Protein AF-A0A4U0XEN7-F1 (afdb_monomer)

Solvent-accessible surface area (backbone atoms only — not comparable to full-atom values): 15538 Å² total; per-residue (Å²): 134,87,84,83,80,83,80,76,87,72,92,71,94,82,84,76,99,72,80,86,83,90,86,87,76,87,74,90,59,85,99,55,97,65,93,66,78,85,78,83,44,32,39,65,82,72,44,74,44,41,76,45,74,65,55,76,49,71,48,93,81,26,44,36,38,48,32,40,28,74,69,48,104,49,78,49,60,34,30,22,51,78,79,91,72,88,80,91,85,79,80,100,67,72,87,82,48,96,68,80,75,74,81,78,73,70,45,57,18,57,90,64,56,74,68,54,50,53,52,50,53,53,56,43,58,73,72,53,80,80,76,85,51,83,90,72,54,80,93,48,69,68,63,52,51,52,51,47,40,52,51,28,44,52,49,52,52,48,49,51,52,52,51,54,51,50,56,71,47,18,75,82,74,71,48,72,75,48,72,66,53,45,50,53,57,57,65,72,48,56,69,67,59,47,36,51,53,37,33,67,56,32,33,40,49,40,36,33,53,48,48,45,53,53,49,55,37,42,79,70,72,38,66,76,48,74,68,45,43,52,52,54,45,53,50,33,53,52,51,16,53,53,51,12,49,47,52,30,76,78,101

Organism: NCBI:txid331657

pLDDT: mean 70.51, std 28.22, range [24.23, 98.69]

Radius of gyration: 34.46 Å; Cα contacts (8 Å, |Δi|>4): 197; chains: 1; bounding box: 80×49×96 Å

Secondary structure (DSSP, 8-state):
-----------------------------SSS--------EE-TTSPEE-EEEEEEEEETTEEEEEEEETTTTEEEEE-------------S-TTSS----------------HHHHHHHHHHHHHTSPPPP-TTTSPP-HHHHHHHHHHHHHHHHHHHHHHHHHHHHHHHHHT---SHHHHHHHHHTS-HHHHHHHHHHHHHHHHHHHHHHHHHHHHHTT-S-SHHHHHHHHHHHHHHHHHHHHHHHHT-

Structure (mmCIF, N/CA/C/O backbone):
data_AF-A0A4U0XEN7-F1
#
_entry.id   AF-A0A4U0XEN7-F1
#
loop_
_atom_site.group_PDB
_atom_site.id
_atom_site.type_symbol
_atom_site.label_atom_id
_atom_site.label_alt_id
_atom_site.label_comp_id
_atom_site.label_asym_id
_atom_site.label_entity_id
_atom_site.label_seq_id
_atom_site.pdbx_PDB_ins_code
_atom_site.Cartn_x
_atom_site.Cartn_y
_atom_site.Cartn_z
_atom_site.occupancy
_atom_site.B_iso_or_equiv
_atom_site.auth_seq_id
_atom_site.auth_comp_id
_atom_site.auth_asym_id
_atom_site.auth_atom_id
_atom_site.pdbx_PDB_model_num
ATOM 1 N N . MET A 1 1 ? 16.081 -11.035 60.197 1.00 36.38 1 MET A N 1
ATOM 2 C CA . MET A 1 1 ? 15.216 -10.481 59.130 1.00 36.38 1 MET A CA 1
ATOM 3 C C . MET A 1 1 ? 14.092 -11.470 58.880 1.00 36.38 1 MET A C 1
ATOM 5 O O . MET A 1 1 ? 14.324 -12.663 59.001 1.00 36.38 1 MET A O 1
ATOM 9 N N . ALA A 1 2 ? 12.880 -10.949 58.722 1.00 28.91 2 ALA A N 1
ATOM 10 C CA . ALA A 1 2 ? 11.622 -11.582 59.101 1.00 28.91 2 ALA A CA 1
ATOM 11 C C . ALA A 1 2 ? 11.226 -12.823 58.282 1.00 28.91 2 ALA A C 1
ATOM 13 O O . ALA A 1 2 ? 11.327 -12.839 57.059 1.00 28.91 2 ALA A O 1
ATOM 14 N N . ALA A 1 3 ? 10.701 -13.816 59.002 1.00 33.56 3 ALA A N 1
ATOM 15 C CA . ALA A 1 3 ? 9.890 -14.906 58.486 1.00 33.56 3 ALA A CA 1
ATOM 16 C C . ALA A 1 3 ? 8.424 -14.444 58.383 1.00 33.56 3 ALA A C 1
ATOM 18 O O . ALA A 1 3 ? 7.905 -13.847 59.325 1.00 33.56 3 ALA A O 1
ATOM 19 N N . GLY A 1 4 ? 7.758 -14.734 57.265 1.00 27.67 4 GLY A N 1
ATOM 20 C CA . GLY A 1 4 ? 6.314 -14.554 57.090 1.00 27.67 4 GLY A CA 1
ATOM 21 C C . GLY A 1 4 ? 5.651 -15.915 56.920 1.00 27.67 4 GLY A C 1
ATOM 22 O O . GLY A 1 4 ? 5.688 -16.489 55.837 1.00 27.67 4 GLY A O 1
ATOM 23 N N . ALA A 1 5 ? 5.117 -16.456 58.014 1.00 29.73 5 ALA A N 1
ATOM 24 C CA . ALA A 1 5 ? 4.464 -17.755 58.068 1.00 29.73 5 ALA A CA 1
ATOM 25 C C . ALA A 1 5 ? 3.127 -17.746 57.307 1.00 29.73 5 ALA A C 1
ATOM 27 O O . ALA A 1 5 ? 2.287 -16.870 57.510 1.00 29.73 5 ALA A O 1
ATOM 28 N N . PHE A 1 6 ? 2.928 -18.758 56.464 1.00 29.55 6 PHE A N 1
ATOM 29 C CA . PHE A 1 6 ? 1.661 -19.060 55.804 1.00 29.55 6 PHE A CA 1
ATOM 30 C C . PHE A 1 6 ? 0.648 -19.489 56.878 1.00 29.55 6 PHE A C 1
ATOM 32 O O . PHE A 1 6 ? 0.852 -20.486 57.575 1.00 29.55 6 PHE A O 1
ATOM 39 N N . ALA A 1 7 ? -0.405 -18.697 57.080 1.00 28.86 7 ALA A N 1
ATOM 40 C CA . ALA A 1 7 ? -1.397 -18.948 58.115 1.00 28.86 7 ALA A CA 1
ATOM 41 C C . ALA A 1 7 ? -2.299 -20.131 57.723 1.00 28.86 7 ALA A C 1
ATOM 43 O O . ALA A 1 7 ? -3.115 -20.042 56.813 1.00 28.86 7 ALA A O 1
ATOM 44 N N . THR A 1 8 ? -2.168 -21.245 58.442 1.00 28.95 8 THR A N 1
ATOM 45 C CA . THR A 1 8 ? -3.150 -22.340 58.480 1.00 28.95 8 THR A CA 1
ATOM 46 C C . THR A 1 8 ? -4.518 -21.819 58.942 1.00 28.95 8 THR A C 1
ATOM 48 O O . THR A 1 8 ? -4.577 -21.236 60.034 1.00 28.95 8 THR A O 1
ATOM 51 N N . PRO A 1 9 ? -5.624 -22.068 58.215 1.00 29.19 9 PRO A N 1
ATOM 52 C CA . PRO A 1 9 ? -6.957 -21.728 58.696 1.00 29.19 9 PRO A CA 1
ATOM 53 C C . PRO A 1 9 ? -7.321 -22.617 59.891 1.00 29.19 9 PRO A C 1
ATOM 55 O O . PRO A 1 9 ? -7.539 -23.821 59.766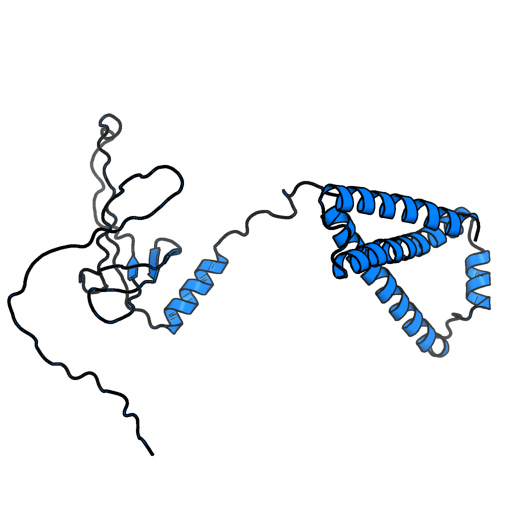 1.00 29.19 9 PRO A O 1
ATOM 58 N N . ARG A 1 10 ? -7.348 -22.015 61.084 1.00 26.14 10 ARG A N 1
ATOM 59 C CA . ARG A 1 10 ? -7.902 -22.630 62.294 1.00 26.14 10 ARG A CA 1
ATOM 60 C C . ARG A 1 10 ? -9.421 -22.534 62.234 1.00 26.14 10 ARG A C 1
ATOM 62 O O . ARG A 1 10 ? -9.967 -21.437 62.185 1.00 26.14 10 ARG A O 1
ATOM 69 N N . THR A 1 11 ? -10.098 -23.667 62.354 1.00 26.02 11 THR A N 1
ATOM 70 C CA . THR A 1 11 ? -11.530 -23.722 62.648 1.00 26.02 11 THR A CA 1
ATOM 71 C C . THR A 1 11 ? -11.777 -23.133 64.037 1.00 26.02 11 THR A C 1
ATOM 73 O O . THR A 1 11 ? -11.359 -23.715 65.042 1.00 26.02 11 THR A O 1
ATOM 76 N N . ARG A 1 12 ? -12.449 -21.983 64.126 1.00 25.91 12 ARG A N 1
ATOM 77 C CA . ARG A 1 12 ? -12.979 -21.483 65.399 1.00 25.91 12 ARG A CA 1
ATOM 78 C C . ARG A 1 12 ? -14.466 -21.188 65.234 1.00 25.91 12 ARG A C 1
ATOM 80 O O . ARG A 1 12 ? -14.848 -20.416 64.364 1.00 25.91 12 ARG A O 1
ATOM 87 N N . LYS A 1 13 ? -15.285 -21.841 66.063 1.00 28.56 13 LYS A N 1
ATOM 88 C CA . LYS A 1 13 ? -16.722 -21.572 66.192 1.00 28.56 13 LYS A CA 1
ATOM 89 C C . LYS A 1 13 ? -16.923 -20.126 66.652 1.00 28.56 13 LYS A C 1
ATOM 91 O O . LYS A 1 13 ? -16.261 -19.710 67.604 1.00 28.56 13 LYS A O 1
ATOM 96 N N . TYR A 1 14 ? -17.844 -19.409 66.015 1.00 27.53 14 TYR A N 1
ATOM 97 C CA . TYR A 1 14 ? -18.393 -18.161 66.534 1.00 27.53 14 TYR A CA 1
ATOM 98 C C . TYR A 1 14 ? -19.915 -18.294 66.619 1.00 27.53 14 TYR A C 1
ATOM 100 O O . TYR A 1 14 ? -20.557 -18.780 65.691 1.00 27.53 14 TYR A O 1
ATOM 108 N N . ASP A 1 15 ? -20.433 -17.933 67.785 1.00 28.97 15 ASP A N 1
ATOM 109 C CA . ASP A 1 15 ? -21.834 -17.950 68.194 1.00 28.97 15 ASP A CA 1
ATOM 110 C C . ASP A 1 15 ? -22.341 -16.505 68.259 1.00 28.97 15 ASP A C 1
ATOM 112 O O . ASP A 1 15 ? -21.566 -15.581 68.511 1.00 28.97 15 ASP A O 1
ATOM 116 N N . GLY A 1 16 ? -23.651 -16.345 68.114 1.00 28.94 16 GLY A N 1
ATOM 117 C CA . GLY A 1 16 ? -24.349 -15.231 68.729 1.00 28.94 16 GLY A CA 1
ATOM 118 C C . GLY A 1 16 ? -24.987 -14.265 67.748 1.00 28.94 16 GLY A C 1
ATOM 119 O O . GLY A 1 16 ? -24.388 -13.278 67.336 1.00 28.94 16 GLY A O 1
ATOM 120 N N . SER A 1 17 ? -26.270 -14.509 67.491 1.00 25.58 17 SER A N 1
ATOM 121 C CA . SER A 1 17 ? -27.321 -13.575 67.923 1.00 25.58 17 SER A CA 1
ATOM 122 C C . SER A 1 17 ? -27.314 -12.123 67.419 1.00 25.58 17 SER A C 1
ATOM 124 O O . SER A 1 17 ? -28.050 -11.312 67.979 1.00 25.58 17 SER A O 1
ATOM 126 N N . LYS A 1 18 ? -26.585 -11.773 66.352 1.00 28.81 18 LYS A N 1
ATOM 127 C CA . LYS A 1 18 ? -26.662 -10.434 65.738 1.00 28.81 18 LYS A CA 1
ATOM 128 C C . LYS A 1 18 ? -27.012 -10.525 64.253 1.00 28.81 18 LYS A C 1
ATOM 130 O O . LYS A 1 18 ? -26.217 -10.995 63.453 1.00 28.81 18 LYS A O 1
ATOM 135 N N . GLU A 1 19 ? -28.290 -10.404 63.917 1.00 29.61 19 GLU A N 1
ATOM 136 C CA . GLU A 1 19 ? -29.020 -9.158 63.618 1.00 29.61 19 GLU A CA 1
ATOM 137 C C . GLU A 1 19 ? -28.821 -8.647 62.182 1.00 29.61 19 GLU A C 1
ATOM 139 O O . GLU A 1 19 ? -27.718 -8.320 61.765 1.00 29.61 19 GLU A O 1
ATOM 144 N N . ASN A 1 20 ? -29.965 -8.548 61.502 1.00 36.25 20 ASN A N 1
ATOM 145 C CA . ASN A 1 20 ? -30.439 -7.471 60.636 1.00 36.25 20 ASN A CA 1
ATOM 146 C C . ASN A 1 20 ? -29.613 -6.917 59.455 1.00 36.25 20 ASN A C 1
ATOM 148 O O . ASN A 1 20 ? -28.496 -6.427 59.567 1.00 36.25 20 ASN A O 1
ATOM 152 N N . SER A 1 21 ? -30.385 -6.755 58.373 1.00 33.94 21 SER A N 1
ATOM 153 C CA . SER A 1 21 ? -30.287 -5.761 57.297 1.00 33.94 21 SER A CA 1
ATOM 154 C C . SER A 1 21 ? -29.360 -6.043 56.104 1.00 33.94 21 SER A C 1
ATOM 156 O O . SER A 1 21 ? -28.158 -6.244 56.237 1.00 33.94 21 SER A O 1
ATOM 158 N N . GLY A 1 22 ? -29.976 -5.963 54.916 1.00 37.47 22 GLY A N 1
ATOM 159 C CA . GLY A 1 22 ? -29.411 -5.309 53.733 1.00 37.47 22 GLY A CA 1
ATOM 160 C C . GLY A 1 22 ? -28.561 -6.148 52.776 1.00 37.47 22 GLY A C 1
ATOM 161 O O . GLY A 1 22 ? -27.415 -6.465 53.079 1.00 37.47 22 GLY A O 1
ATOM 162 N N . ALA A 1 23 ? -29.090 -6.380 51.567 1.00 28.28 23 ALA A N 1
ATOM 163 C CA . ALA A 1 23 ? -28.332 -6.268 50.312 1.00 28.28 23 ALA A CA 1
ATOM 164 C C . ALA A 1 23 ? -29.292 -6.177 49.102 1.00 28.28 23 ALA A C 1
ATOM 166 O O . ALA A 1 23 ? -29.932 -7.159 48.734 1.00 28.28 23 ALA A O 1
ATOM 167 N N . GLU A 1 24 ? -29.386 -4.989 48.495 1.00 28.09 24 GLU A N 1
ATOM 168 C CA . GLU A 1 24 ? -29.928 -4.748 47.148 1.00 28.09 24 GLU A CA 1
ATOM 169 C C . GLU A 1 24 ? -28.787 -4.852 46.121 1.00 28.09 24 GLU A C 1
ATOM 171 O O . GLU A 1 24 ? -27.686 -4.362 46.371 1.00 28.09 24 GLU A O 1
ATOM 176 N N . ILE A 1 25 ? -29.050 -5.441 44.950 1.00 30.97 25 ILE A N 1
ATOM 177 C CA . ILE A 1 25 ? -28.146 -5.402 43.790 1.00 30.97 25 ILE A CA 1
ATOM 178 C C . ILE A 1 25 ? -28.840 -4.590 42.694 1.00 30.97 25 ILE A C 1
ATOM 180 O O . ILE A 1 25 ? -29.900 -4.977 42.208 1.00 30.97 25 ILE A O 1
ATOM 184 N N . VAL A 1 26 ? -28.234 -3.468 42.297 1.00 29.31 26 VAL A N 1
ATOM 185 C CA . VAL A 1 26 ? -28.690 -2.617 41.187 1.00 29.31 26 VAL A CA 1
ATOM 186 C C . VAL A 1 26 ? -27.820 -2.907 39.964 1.00 29.31 26 VAL A C 1
ATOM 188 O O . VAL A 1 26 ? -26.618 -2.646 39.979 1.00 29.31 26 VAL A O 1
ATOM 191 N N . VAL A 1 27 ? -28.420 -3.444 38.898 1.00 29.42 27 VAL A N 1
ATOM 192 C CA . VAL A 1 27 ? -27.750 -3.681 37.609 1.00 29.42 27 VAL A CA 1
ATOM 193 C C . VAL A 1 27 ? -28.177 -2.596 36.623 1.00 29.42 27 VAL A C 1
ATOM 195 O O . VAL A 1 27 ? -29.350 -2.491 36.277 1.00 29.42 27 VAL A O 1
ATOM 198 N N . PHE A 1 28 ? -27.223 -1.787 36.158 1.00 24.23 28 PHE A N 1
ATOM 199 C CA . PHE A 1 28 ? -27.469 -0.758 35.148 1.00 24.23 28 PHE A CA 1
ATOM 200 C C . PHE A 1 28 ? -27.386 -1.364 33.742 1.00 24.23 28 PHE A C 1
ATOM 202 O O . PHE A 1 28 ? -26.301 -1.669 33.249 1.00 24.23 28 PHE A O 1
ATOM 209 N N . LEU A 1 29 ? -28.535 -1.501 33.080 1.00 27.95 29 LEU A N 1
ATOM 210 C CA . LEU A 1 29 ? -28.626 -1.634 31.626 1.00 27.95 29 LEU A CA 1
ATOM 211 C C . LEU A 1 29 ? -29.130 -0.299 31.059 1.00 27.95 29 LEU A C 1
ATOM 213 O O . LEU A 1 29 ? -29.888 0.409 31.714 1.00 27.95 29 LEU A O 1
ATOM 217 N N . GLY A 1 30 ? -28.621 0.085 29.888 1.00 26.75 30 GLY A N 1
ATOM 218 C CA . GLY A 1 30 ? -28.730 1.432 29.323 1.00 26.75 30 GLY A CA 1
ATOM 219 C C . GLY A 1 30 ? -30.123 2.084 29.349 1.00 26.75 30 GLY A C 1
ATOM 220 O O . GLY A 1 30 ? -31.142 1.433 29.151 1.00 26.75 30 GLY A O 1
ATOM 221 N N . SER A 1 31 ? -30.080 3.404 29.571 1.00 30.17 31 SER A N 1
ATOM 222 C CA . SER A 1 31 ? -31.1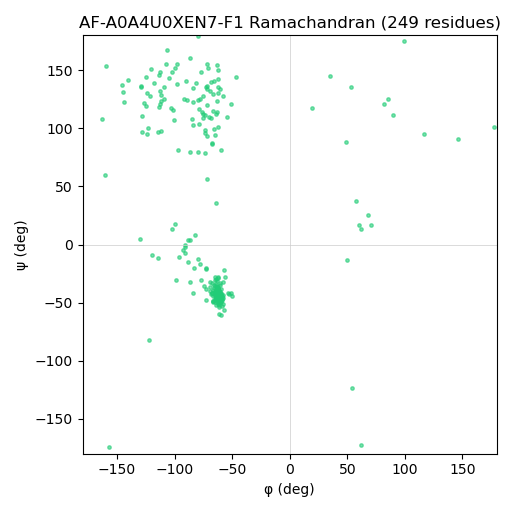00 4.470 29.492 1.00 30.17 31 SER A CA 1
ATOM 223 C C . SER A 1 31 ? -32.460 4.326 30.177 1.00 30.17 31 SER A C 1
ATOM 225 O O . SER A 1 31 ? -33.086 5.361 30.370 1.00 30.17 31 SER A O 1
ATOM 227 N N . ASP A 1 32 ? -32.881 3.154 30.640 1.00 29.91 32 ASP A N 1
ATOM 228 C CA . ASP A 1 32 ? -34.128 3.013 31.396 1.00 29.91 32 ASP A CA 1
ATOM 229 C C . ASP A 1 32 ? -33.862 2.270 32.706 1.00 29.91 32 ASP A C 1
ATOM 231 O O . ASP A 1 32 ? -33.548 1.080 32.723 1.00 29.91 32 ASP A O 1
ATOM 235 N N . VAL A 1 33 ? -33.968 2.994 33.825 1.00 30.08 33 VAL A N 1
ATOM 236 C CA . VAL A 1 33 ? -33.830 2.451 35.184 1.00 30.08 33 VAL A CA 1
ATOM 237 C C . VAL A 1 33 ? -35.013 1.520 35.455 1.00 30.08 33 VAL A C 1
ATOM 239 O O . VAL A 1 33 ? -36.052 1.929 35.964 1.00 30.08 33 VAL A O 1
ATOM 242 N N . GLN A 1 34 ? -34.867 0.256 35.072 1.00 31.20 34 GLN A N 1
ATOM 243 C CA . GLN A 1 34 ? -35.803 -0.816 35.382 1.00 31.20 34 GLN A CA 1
ATOM 244 C C . GLN A 1 34 ? -35.236 -1.615 36.561 1.00 31.20 34 GLN A C 1
ATOM 246 O O . GLN A 1 34 ? -34.260 -2.350 36.423 1.00 31.20 34 GLN A O 1
ATOM 251 N N . MET A 1 35 ? -35.840 -1.441 37.739 1.00 26.70 35 MET A N 1
ATOM 252 C CA . MET A 1 35 ? -35.572 -2.250 38.931 1.00 26.70 35 MET A CA 1
ATOM 253 C C . MET A 1 35 ? -36.043 -3.687 38.655 1.00 26.70 35 MET A C 1
ATOM 255 O O . MET A 1 35 ? -37.237 -3.973 38.729 1.00 26.70 35 MET A O 1
ATOM 259 N N . PHE A 1 36 ? -35.126 -4.589 38.300 1.00 32.62 36 PHE A N 1
ATOM 260 C CA . PHE A 1 36 ? -35.433 -6.008 38.122 1.00 32.62 36 PHE A CA 1
ATOM 261 C C . PHE A 1 36 ? -34.769 -6.875 39.193 1.00 32.62 36 PHE A C 1
ATOM 263 O O . PHE A 1 36 ? -33.571 -6.790 39.434 1.00 32.62 36 PHE A O 1
ATOM 270 N N . LEU A 1 37 ? -35.631 -7.702 39.791 1.00 37.28 37 LEU A N 1
ATOM 271 C CA . LEU A 1 37 ? -35.448 -8.928 40.569 1.00 37.28 37 LEU A CA 1
ATOM 272 C C . LEU A 1 37 ? -34.078 -9.216 41.192 1.00 37.28 37 LEU A C 1
ATOM 274 O O . LEU A 1 37 ? -33.104 -9.553 40.525 1.00 37.28 37 LEU A O 1
ATOM 278 N N . ILE A 1 38 ? -34.117 -9.265 42.520 1.00 35.81 38 ILE A N 1
ATOM 279 C CA . ILE A 1 38 ? -33.097 -9.807 43.412 1.00 35.81 38 ILE A CA 1
ATOM 280 C C . ILE A 1 38 ? -32.780 -11.258 43.003 1.00 35.81 38 ILE A C 1
ATOM 282 O O . ILE A 1 38 ? -33.601 -12.162 43.178 1.00 35.81 38 ILE A O 1
ATOM 286 N N . ILE A 1 39 ? -31.589 -11.485 42.445 1.00 43.41 39 ILE A N 1
ATOM 287 C CA . ILE A 1 39 ? -31.058 -12.826 42.178 1.00 43.41 39 ILE A CA 1
ATOM 288 C C . ILE A 1 39 ? -30.406 -13.322 43.470 1.00 43.41 39 ILE A C 1
ATOM 290 O O . ILE A 1 39 ? -29.288 -12.927 43.794 1.00 43.41 39 ILE A O 1
ATOM 294 N N . ASN A 1 40 ? -31.087 -14.205 44.202 1.00 46.34 40 ASN A N 1
ATOM 295 C CA . ASN A 1 40 ? -30.455 -14.952 45.289 1.00 46.34 40 ASN A CA 1
ATOM 296 C C . ASN A 1 40 ? -29.553 -16.024 44.671 1.00 46.34 40 ASN A C 1
ATOM 298 O O . ASN A 1 40 ? -30.021 -17.090 44.265 1.00 46.34 40 ASN A O 1
ATOM 302 N N . MET A 1 41 ? -28.264 -15.717 44.551 1.00 46.44 41 MET A N 1
ATOM 303 C CA . MET A 1 41 ? -27.253 -16.707 44.197 1.00 46.44 41 MET A CA 1
ATOM 304 C C . MET A 1 41 ? -27.028 -17.615 45.407 1.00 46.44 41 MET A C 1
ATOM 306 O O . MET A 1 41 ? -26.959 -17.139 46.535 1.00 46.44 41 MET A O 1
ATOM 310 N N . THR A 1 42 ? -26.956 -18.923 45.188 1.00 48.06 42 THR A N 1
ATOM 311 C CA . THR A 1 42 ? -26.642 -19.904 46.237 1.00 48.06 42 THR A CA 1
ATOM 312 C C . THR A 1 42 ? -25.453 -20.729 45.784 1.00 48.06 42 THR A C 1
ATOM 314 O O . THR A 1 42 ? -25.307 -20.948 44.588 1.00 48.06 42 THR A O 1
ATOM 317 N N . ASP A 1 43 ? -24.575 -21.122 46.703 1.00 45.91 43 ASP A N 1
ATOM 318 C CA . ASP A 1 43 ? -23.442 -21.995 46.411 1.00 45.91 43 ASP A CA 1
ATOM 319 C C . ASP A 1 43 ? -23.884 -23.474 46.333 1.00 45.91 43 ASP A C 1
ATOM 321 O O . ASP A 1 43 ? -25.045 -23.814 46.542 1.00 45.91 43 ASP A O 1
ATOM 325 N N . THR A 1 44 ? -22.941 -24.376 46.062 1.00 41.06 44 THR A N 1
ATOM 326 C CA . THR A 1 44 ? -23.081 -25.818 45.828 1.00 41.06 44 THR A CA 1
ATOM 327 C C . THR A 1 44 ? -23.739 -26.553 46.982 1.00 41.06 44 THR A C 1
ATOM 329 O O . THR A 1 44 ? -24.248 -27.660 46.839 1.00 41.06 44 THR A O 1
ATOM 332 N N . SER A 1 45 ? -23.660 -25.920 48.144 1.00 42.22 45 SER A N 1
ATOM 333 C CA . SER A 1 45 ? -24.133 -26.350 49.445 1.00 42.22 45 SER A CA 1
ATOM 334 C C . SER A 1 45 ? -25.442 -25.651 49.831 1.00 42.22 45 SER A C 1
ATOM 336 O O . SER A 1 45 ? -25.821 -25.680 50.996 1.00 42.22 45 SER A O 1
ATOM 338 N N . GLU A 1 46 ? -26.101 -24.995 48.867 1.00 48.53 46 GLU A N 1
ATOM 339 C CA . GLU A 1 46 ? -27.329 -24.197 49.014 1.00 48.53 46 GLU A CA 1
ATOM 340 C C . GLU A 1 46 ? -27.187 -22.979 49.945 1.00 48.53 46 GLU A C 1
ATOM 342 O O . GLU A 1 46 ? -28.166 -22.330 50.317 1.00 48.53 46 GLU A O 1
ATOM 347 N N . ASN A 1 47 ? -25.950 -22.612 50.289 1.00 46.91 47 ASN A N 1
ATOM 348 C CA . ASN A 1 47 ? -25.651 -21.426 51.081 1.00 46.91 47 ASN A CA 1
ATOM 349 C C . ASN A 1 47 ? -25.881 -20.157 50.258 1.00 46.91 47 ASN A C 1
ATOM 351 O O . ASN A 1 47 ? -25.418 -20.062 49.128 1.00 46.91 47 ASN A O 1
ATOM 355 N N . SER A 1 48 ? -26.561 -19.162 50.828 1.00 50.06 48 SER A N 1
ATOM 356 C CA . SER A 1 48 ? -26.773 -17.867 50.171 1.00 50.06 48 SER A CA 1
ATOM 357 C C . SER A 1 48 ? -25.442 -17.148 49.923 1.00 50.06 48 SER A C 1
ATOM 359 O O . SER A 1 48 ? -24.688 -16.896 50.863 1.00 50.06 48 SER A O 1
ATOM 361 N N . ILE A 1 49 ? -25.175 -16.808 48.663 1.00 51.41 49 ILE A N 1
ATOM 362 C CA . ILE A 1 49 ? -24.021 -16.027 48.216 1.00 51.41 49 ILE A CA 1
ATOM 363 C C . ILE A 1 49 ? -24.438 -14.558 48.202 1.00 51.41 49 ILE A C 1
ATOM 365 O O . ILE A 1 49 ? -25.394 -14.175 47.521 1.00 51.41 49 ILE A O 1
ATOM 369 N N . ARG A 1 50 ? -23.686 -13.701 48.902 1.00 57.50 50 ARG A N 1
ATOM 370 C CA . ARG A 1 50 ? -23.841 -12.246 48.767 1.00 57.50 50 ARG A CA 1
ATOM 371 C C . ARG A 1 50 ? -22.972 -11.777 47.613 1.00 57.50 50 ARG A C 1
ATOM 373 O O . ARG A 1 50 ? -21.872 -11.268 47.822 1.00 57.50 50 ARG A O 1
ATOM 380 N N . ALA A 1 51 ? -23.488 -11.976 46.404 1.00 55.88 51 ALA A N 1
ATOM 381 C CA . ALA A 1 51 ? -22.808 -11.618 45.171 1.00 55.88 51 ALA A CA 1
ATOM 382 C C . ALA A 1 51 ? -22.586 -10.101 45.099 1.00 55.88 51 ALA A C 1
ATOM 384 O O . ALA A 1 51 ? -23.539 -9.328 45.016 1.00 55.88 51 ALA A O 1
ATOM 385 N N . HIS A 1 52 ? -21.325 -9.671 45.138 1.00 50.12 52 HIS A N 1
ATOM 386 C CA . HIS A 1 52 ? -20.958 -8.267 45.023 1.00 50.12 52 HIS A CA 1
ATOM 387 C C . HIS A 1 52 ? -19.955 -8.074 43.882 1.00 50.12 52 HIS A C 1
ATOM 389 O O . HIS A 1 52 ? -18.849 -8.615 43.895 1.00 50.12 52 HIS A O 1
ATOM 395 N N . GLY A 1 53 ? -20.343 -7.280 42.880 1.00 51.38 53 GLY A N 1
ATOM 396 C CA . GLY A 1 53 ? -19.571 -7.135 41.644 1.00 51.38 53 GLY A CA 1
ATOM 397 C C . GLY A 1 53 ? -19.431 -8.450 40.862 1.00 51.38 53 GLY A C 1
ATOM 398 O O . GLY A 1 53 ? -20.054 -9.463 41.184 1.00 51.38 53 GLY A O 1
ATOM 399 N N . GLY A 1 54 ? -18.611 -8.426 39.813 1.00 54.84 54 GLY A N 1
ATOM 400 C CA . GLY A 1 54 ? -18.359 -9.599 38.978 1.00 54.84 54 GLY A CA 1
ATOM 401 C C . GLY A 1 54 ? -19.146 -9.647 37.671 1.00 54.84 54 GLY A C 1
ATOM 402 O O . GLY A 1 54 ? -19.987 -8.794 37.403 1.00 54.84 54 GLY A O 1
ATOM 403 N N . ASP A 1 55 ? -18.844 -10.655 36.856 1.00 46.94 55 ASP A N 1
ATOM 404 C CA . ASP A 1 55 ? -19.452 -10.880 35.541 1.00 46.94 55 ASP A CA 1
ATOM 405 C C . ASP A 1 55 ? -20.149 -12.242 35.496 1.00 46.94 55 ASP A C 1
ATOM 407 O O . ASP A 1 55 ? -19.742 -13.192 36.170 1.00 46.94 55 ASP A O 1
ATOM 411 N N . ILE A 1 56 ? -21.193 -12.348 34.672 1.00 55.28 56 ILE A N 1
ATOM 412 C CA . ILE A 1 56 ? -21.944 -13.590 34.460 1.00 55.28 56 ILE A CA 1
ATOM 413 C C . ILE A 1 56 ? -21.720 -14.071 33.025 1.00 55.28 56 ILE A C 1
ATOM 415 O O . ILE A 1 56 ? -21.851 -13.305 32.071 1.00 55.28 56 ILE A O 1
ATOM 419 N N . ILE A 1 57 ? -21.400 -15.351 32.842 1.00 45.84 57 ILE A N 1
ATOM 420 C CA . ILE A 1 57 ? -21.149 -15.947 31.530 1.00 45.84 57 ILE A CA 1
ATOM 421 C C . ILE A 1 57 ? -21.975 -17.218 31.342 1.00 45.84 57 ILE A C 1
ATOM 423 O O . ILE A 1 57 ? -22.028 -18.068 32.220 1.00 45.84 57 ILE A O 1
ATOM 427 N N . LYS A 1 58 ? -22.584 -17.377 30.163 1.00 45.94 58 LYS A N 1
ATOM 428 C CA . LYS A 1 58 ? -23.324 -18.582 29.770 1.00 45.94 58 LYS A CA 1
ATOM 429 C C . LYS A 1 58 ? -22.475 -19.525 28.907 1.00 45.94 58 LYS A C 1
ATOM 431 O O . LYS A 1 58 ? -21.822 -19.061 27.973 1.00 45.94 58 LYS A O 1
ATOM 436 N N . TYR A 1 59 ? -22.542 -20.834 29.149 1.00 39.47 59 TYR A N 1
ATOM 437 C CA . TYR A 1 59 ? -21.955 -21.869 28.288 1.00 39.47 59 TYR A CA 1
ATOM 438 C C . TYR A 1 59 ? -22.819 -23.116 28.226 1.00 39.47 59 TYR A C 1
ATOM 440 O O . TYR A 1 59 ? -23.139 -23.708 29.251 1.00 39.47 59 TYR A O 1
ATOM 448 N N . GLY A 1 60 ? -23.214 -23.501 27.013 1.00 50.81 60 GLY A N 1
ATOM 449 C CA . GLY A 1 60 ? -24.261 -24.499 26.824 1.00 50.81 60 GLY A CA 1
ATOM 450 C C . GLY A 1 60 ? -25.526 -24.097 27.587 1.00 50.81 60 GLY A C 1
ATOM 451 O O . GLY A 1 60 ? -26.046 -22.988 27.432 1.00 50.81 60 GLY A O 1
ATOM 452 N N . ASP A 1 61 ? -25.975 -24.991 28.454 1.00 39.78 61 ASP A N 1
ATOM 453 C CA . ASP A 1 61 ? -27.156 -24.827 29.297 1.00 39.78 61 ASP A CA 1
ATOM 454 C C . ASP A 1 61 ? -26.900 -24.118 30.641 1.00 39.78 61 ASP A C 1
ATOM 456 O O . ASP A 1 61 ? -27.827 -23.949 31.440 1.00 39.78 61 ASP A O 1
ATOM 460 N N . TYR A 1 62 ? -25.664 -23.668 30.864 1.00 40.28 62 TYR A N 1
ATOM 461 C CA . TYR A 1 62 ? -25.151 -23.248 32.163 1.00 40.28 62 TYR A CA 1
ATOM 462 C C . TYR A 1 62 ? -24.851 -21.758 32.241 1.00 40.28 62 TYR A C 1
ATOM 464 O O . TYR A 1 62 ? -24.404 -21.174 31.257 1.00 40.28 62 TYR A O 1
ATOM 472 N N . TRP A 1 63 ? -25.005 -21.166 33.426 1.00 45.12 63 TRP A N 1
ATOM 473 C CA . TRP A 1 63 ? -24.522 -19.816 33.749 1.00 45.12 63 TRP A CA 1
ATOM 474 C C . TRP A 1 63 ? -23.496 -19.857 34.871 1.00 45.12 63 TRP A C 1
ATOM 476 O O . TRP A 1 63 ? -23.692 -20.581 35.840 1.00 45.12 63 TRP A O 1
ATOM 486 N N . TYR A 1 64 ? -22.447 -19.058 34.730 1.00 47.91 64 TYR A N 1
ATOM 487 C CA . TYR A 1 64 ? -21.303 -18.950 35.619 1.00 47.91 64 TYR A CA 1
ATOM 488 C C . TYR A 1 64 ? -21.208 -17.511 36.119 1.00 47.91 64 TYR A C 1
ATOM 490 O O . TYR A 1 64 ? -21.194 -16.610 35.287 1.00 47.91 64 TYR A O 1
ATOM 498 N N . TRP A 1 65 ? -21.123 -17.274 37.422 1.00 53.50 65 TRP A N 1
ATOM 499 C CA . TRP A 1 65 ? -20.825 -15.958 37.992 1.00 53.50 65 TRP A CA 1
ATOM 500 C C . TRP A 1 65 ? -19.426 -15.955 38.605 1.00 53.50 65 TRP A C 1
ATOM 502 O O . TRP A 1 65 ? -19.037 -16.900 39.296 1.00 53.50 65 TRP A O 1
ATOM 512 N N . PHE A 1 66 ? -18.681 -14.887 38.323 1.00 53.88 66 PHE A N 1
ATOM 513 C CA . PHE A 1 66 ? -17.333 -14.646 38.822 1.00 53.88 66 PHE A CA 1
ATOM 514 C C . PHE A 1 66 ? -17.333 -13.311 39.544 1.00 53.88 66 PHE A C 1
ATOM 516 O O . PHE A 1 66 ? -17.273 -12.271 38.892 1.00 53.88 66 PHE A O 1
ATOM 523 N N . GLY A 1 67 ? -17.395 -13.329 40.868 1.00 55.41 67 GLY A N 1
ATOM 524 C CA . GLY A 1 67 ? -17.365 -12.111 41.662 1.00 55.41 67 GLY A CA 1
ATOM 525 C C . GLY A 1 67 ? -16.895 -12.365 43.083 1.00 55.41 67 GLY A C 1
ATOM 526 O O . GLY A 1 67 ? -16.425 -13.449 43.429 1.00 55.41 67 GLY A O 1
ATOM 527 N N . GLU A 1 68 ? -16.955 -11.319 43.895 1.00 52.53 68 GLU A N 1
ATOM 528 C CA . GLU A 1 68 ? -16.595 -11.405 45.301 1.00 52.53 68 GLU A CA 1
ATOM 529 C C . GLU A 1 68 ? -17.848 -11.786 46.091 1.00 52.53 68 GLU A C 1
ATOM 531 O O . GLU A 1 68 ? -18.882 -11.120 45.987 1.00 52.53 68 GLU A O 1
ATOM 536 N N . ASP A 1 69 ? -17.775 -12.868 46.861 1.00 55.94 69 ASP A N 1
ATOM 537 C CA . ASP A 1 69 ? -18.820 -13.189 47.821 1.00 55.94 69 ASP A CA 1
ATOM 538 C C . ASP A 1 69 ? -18.542 -12.413 49.104 1.00 55.94 69 ASP A C 1
ATOM 540 O O . ASP A 1 69 ? -17.462 -12.502 49.675 1.00 55.94 69 ASP A O 1
ATOM 544 N N . LYS A 1 70 ? -19.500 -11.602 49.549 1.00 57.16 70 LYS A N 1
ATOM 545 C CA . LYS A 1 70 ? -19.396 -10.866 50.818 1.00 57.16 70 LYS A CA 1
ATOM 546 C C . LYS A 1 70 ? -19.991 -11.650 51.993 1.00 57.16 70 LYS A C 1
ATOM 548 O O . LYS A 1 70 ? -19.987 -11.146 53.114 1.00 57.16 70 LYS A O 1
ATOM 553 N N . ALA A 1 71 ? -20.527 -12.853 51.764 1.00 50.81 71 ALA A N 1
ATOM 554 C CA . ALA A 1 71 ? -21.038 -13.731 52.815 1.00 50.81 71 ALA A CA 1
ATOM 555 C C . ALA A 1 71 ? -19.913 -14.474 53.565 1.00 50.81 71 ALA A C 1
ATOM 557 O O . ALA A 1 71 ? -20.132 -14.924 54.689 1.00 50.81 71 ALA A O 1
ATOM 558 N N . GLY A 1 72 ? -18.706 -14.523 52.991 1.00 49.72 72 GLY A N 1
ATOM 559 C CA . GLY A 1 72 ? -17.458 -14.984 53.602 1.00 49.72 72 GLY A CA 1
ATOM 560 C C . GLY A 1 72 ? -16.259 -14.427 52.826 1.00 49.72 72 GLY A C 1
ATOM 561 O O . GLY A 1 72 ? -16.396 -14.108 51.657 1.00 49.72 72 GLY A O 1
ATOM 562 N N . GLU A 1 73 ? -15.098 -14.264 53.461 1.00 43.97 73 GLU A N 1
ATOM 563 C CA . GLU A 1 73 ? -13.888 -13.631 52.894 1.00 43.97 73 GLU A CA 1
ATOM 564 C C . GLU A 1 73 ? -13.194 -14.518 51.827 1.00 43.97 73 GLU A C 1
ATOM 566 O O . GLU A 1 73 ? -12.032 -14.899 51.953 1.00 43.97 73 GLU A O 1
ATOM 571 N N . THR A 1 74 ? -13.928 -14.914 50.786 1.00 44.12 74 THR A N 1
ATOM 572 C CA . THR A 1 74 ? -13.487 -15.819 49.717 1.00 44.12 74 THR A CA 1
ATOM 573 C C . THR A 1 74 ? -14.109 -15.427 48.379 1.00 44.12 74 THR A C 1
ATOM 575 O O . THR A 1 74 ? -15.300 -15.151 48.288 1.00 44.12 74 THR A O 1
ATOM 578 N N . THR A 1 75 ? -13.311 -15.455 47.311 1.00 44.47 75 THR A N 1
ATOM 579 C CA . THR A 1 75 ? -13.826 -15.409 45.936 1.00 44.47 75 THR A CA 1
ATOM 580 C C . THR A 1 75 ? -14.481 -16.752 45.620 1.00 44.47 75 THR A C 1
ATOM 582 O O . THR A 1 75 ? -13.826 -17.790 45.704 1.00 44.47 75 THR A O 1
ATOM 585 N N . SER A 1 76 ? -15.772 -16.752 45.293 1.00 42.84 76 SER A N 1
ATOM 586 C CA . SER A 1 76 ? -16.508 -17.966 44.931 1.00 42.84 76 SER A CA 1
ATOM 587 C C . SER A 1 76 ? -16.929 -17.912 43.462 1.00 42.84 76 SER A C 1
ATOM 589 O O . SER A 1 76 ? -17.171 -16.849 42.890 1.00 42.84 76 SER A O 1
ATOM 591 N N . VAL A 1 77 ? -16.941 -19.079 42.815 1.00 40.28 77 VAL A N 1
ATOM 592 C CA . VAL A 1 77 ? -17.383 -19.250 41.427 1.00 40.28 77 VAL A CA 1
ATOM 593 C C . VAL A 1 77 ? -18.663 -20.067 41.462 1.00 40.28 77 VAL A C 1
ATOM 595 O O . VAL A 1 77 ? -18.672 -21.192 41.956 1.00 40.28 77 VAL A O 1
ATOM 598 N N . ALA A 1 78 ? -19.743 -19.496 40.939 1.00 40.69 78 ALA A N 1
ATOM 599 C CA . ALA A 1 78 ? -21.077 -20.077 40.992 1.00 40.69 78 ALA A CA 1
ATOM 600 C C . ALA A 1 78 ? -21.505 -20.561 39.593 1.00 40.69 78 ALA A C 1
ATOM 602 O O . ALA A 1 78 ? -21.473 -19.769 38.663 1.00 40.69 78 ALA A O 1
ATOM 603 N N . VAL A 1 79 ? -21.899 -21.830 39.420 1.00 35.81 79 VAL A N 1
ATOM 604 C CA . VAL A 1 79 ? -22.413 -22.439 38.164 1.00 35.81 79 VAL A CA 1
ATOM 605 C C . VAL A 1 79 ? -23.939 -22.665 38.259 1.00 35.81 79 VAL A C 1
ATOM 607 O O . VAL A 1 79 ? -24.506 -22.552 39.331 1.00 35.81 79 VAL A O 1
ATOM 610 N N . SER A 1 80 ? -24.661 -22.962 37.180 1.00 37.72 80 SER A N 1
ATOM 611 C CA . SER A 1 80 ? -26.093 -23.302 37.245 1.00 37.72 80 SER A CA 1
ATOM 612 C C . SER A 1 80 ? -26.482 -24.360 36.222 1.00 37.72 80 SER A C 1
ATOM 614 O O . SER A 1 80 ? -26.149 -24.209 35.053 1.00 37.72 80 SER A O 1
ATOM 616 N N . HIS A 1 81 ? -27.201 -25.410 36.631 1.00 31.89 81 HIS A N 1
ATOM 617 C CA . HIS A 1 81 ? -27.775 -26.430 35.737 1.00 31.89 81 HIS A CA 1
ATOM 618 C C . HIS A 1 81 ? -29.271 -26.165 35.464 1.00 31.89 81 HIS A C 1
ATOM 620 O O . HIS A 1 81 ? -29.969 -25.656 36.342 1.00 31.89 81 HIS A O 1
ATOM 626 N N . PRO A 1 82 ? -29.834 -26.582 34.314 1.00 34.00 82 PRO A N 1
ATOM 627 C CA . PRO A 1 82 ? -31.270 -26.793 34.185 1.00 34.00 82 PRO A CA 1
ATOM 628 C C . PRO A 1 82 ? -31.648 -28.138 34.810 1.00 34.00 82 PRO A C 1
ATOM 630 O O . PRO A 1 82 ? -31.447 -29.192 34.210 1.00 34.00 82 PRO A O 1
ATOM 633 N N . SER A 1 83 ? -32.226 -28.119 36.006 1.00 35.09 83 SER A N 1
ATOM 634 C CA . SER A 1 83 ? -32.835 -29.317 36.582 1.00 35.09 83 SER A CA 1
ATOM 635 C C . SER A 1 83 ? -34.109 -29.660 35.805 1.00 35.09 83 SER A C 1
ATOM 637 O O . SER A 1 83 ? -35.114 -28.954 35.885 1.00 35.09 83 SER A O 1
ATOM 639 N N . ALA A 1 84 ? -34.080 -30.751 35.038 1.00 37.56 84 ALA A N 1
ATOM 640 C CA . ALA A 1 84 ? -35.272 -31.369 34.470 1.00 37.56 84 ALA A CA 1
ATOM 641 C C . ALA A 1 84 ? -36.041 -32.096 35.585 1.00 37.56 84 ALA A C 1
ATOM 643 O O . ALA A 1 84 ? -35.947 -33.310 35.729 1.00 37.56 84 ALA A O 1
ATOM 644 N N . ALA A 1 85 ? -36.784 -31.350 36.399 1.00 32.34 85 ALA A N 1
ATOM 645 C CA . ALA A 1 85 ? -37.666 -31.916 37.410 1.00 32.34 85 ALA A CA 1
ATOM 646 C C . ALA A 1 85 ? -39.070 -31.316 37.269 1.00 32.34 85 ALA A C 1
ATOM 648 O O . ALA A 1 85 ? -39.362 -30.220 37.727 1.00 32.34 85 ALA A O 1
ATOM 649 N N . LEU A 1 86 ? -39.909 -32.083 36.571 1.00 36.97 86 LEU A N 1
ATOM 650 C CA . LEU A 1 86 ? -41.357 -32.187 36.742 1.00 36.97 86 LEU A CA 1
ATOM 651 C C . LEU A 1 86 ? -42.171 -30.875 36.820 1.00 36.97 86 LEU A C 1
ATOM 653 O O . LEU A 1 86 ? -42.519 -30.393 37.890 1.00 36.97 86 LEU A O 1
ATOM 657 N N . THR A 1 87 ? -42.603 -30.363 35.666 1.00 34.78 87 THR A N 1
ATOM 658 C CA . THR A 1 87 ? -43.919 -29.695 35.527 1.00 34.78 87 THR A CA 1
ATOM 659 C C . THR A 1 87 ? -44.331 -29.648 34.053 1.00 34.78 87 THR A C 1
ATOM 661 O O . THR A 1 87 ? -44.547 -28.608 33.440 1.00 34.78 87 THR A O 1
ATOM 664 N N . ARG A 1 88 ? -44.456 -30.830 33.436 1.00 41.84 88 ARG A N 1
ATOM 665 C CA . ARG A 1 88 ? -45.461 -30.992 32.379 1.00 41.84 88 ARG A CA 1
ATOM 666 C C . ARG A 1 88 ? -46.793 -31.112 33.106 1.00 41.84 88 ARG A C 1
ATOM 668 O O . ARG A 1 88 ? -46.925 -32.061 33.858 1.00 41.84 88 ARG A O 1
ATOM 675 N N . PHE A 1 89 ? -47.676 -30.131 32.925 1.00 41.41 89 PHE A N 1
ATOM 676 C CA . PHE A 1 89 ? -49.150 -30.161 32.995 1.00 41.41 89 PHE A CA 1
ATOM 677 C C . PHE A 1 89 ? -49.678 -28.828 33.551 1.00 41.41 89 PHE A C 1
ATOM 679 O O . PHE A 1 89 ? -49.820 -28.682 34.757 1.00 41.41 89 PHE A O 1
ATOM 686 N N . ALA A 1 90 ? -49.958 -27.869 32.656 1.00 34.53 90 ALA A N 1
ATOM 687 C CA . ALA A 1 90 ? -51.135 -26.982 32.692 1.00 34.53 90 ALA A CA 1
ATOM 688 C C . ALA A 1 90 ? -51.080 -25.957 31.534 1.00 34.53 90 ALA A C 1
ATOM 690 O O . ALA A 1 90 ? -50.342 -24.983 31.583 1.00 34.53 90 ALA A O 1
ATOM 691 N N . THR A 1 91 ? -51.852 -26.258 30.484 1.00 36.94 91 THR A N 1
ATOM 692 C CA . THR A 1 91 ? -52.703 -25.389 29.633 1.00 36.94 91 THR A CA 1
ATOM 693 C C . THR A 1 91 ? -52.346 -23.925 29.265 1.00 36.94 91 THR A C 1
ATOM 695 O O . THR A 1 91 ? -51.889 -23.139 30.090 1.00 36.94 91 THR A O 1
ATOM 698 N N . PRO A 1 92 ? -52.696 -23.492 28.028 1.00 42.25 92 PRO A N 1
ATOM 699 C CA . PRO A 1 92 ? -52.406 -22.167 27.482 1.00 42.25 92 PRO A CA 1
ATOM 700 C C . PRO A 1 92 ? -53.413 -21.128 28.004 1.00 42.25 92 PRO A C 1
ATOM 702 O O . PRO A 1 92 ? -54.377 -20.788 27.329 1.00 42.25 92 PRO A O 1
ATOM 705 N N . ALA A 1 93 ? -53.221 -20.636 29.225 1.00 40.03 93 ALA A N 1
ATOM 706 C CA . ALA A 1 93 ? -54.044 -19.558 29.792 1.00 40.03 93 ALA A CA 1
ATOM 707 C C . ALA A 1 93 ? -53.217 -18.407 30.393 1.00 40.03 93 ALA A C 1
ATOM 709 O O . ALA A 1 93 ? -53.777 -17.467 30.943 1.00 40.03 93 ALA A O 1
ATOM 710 N N . ALA A 1 94 ? -51.889 -18.441 30.254 1.00 42.59 94 ALA A N 1
ATOM 711 C CA . ALA A 1 94 ? -50.985 -17.429 30.810 1.00 42.59 94 ALA A CA 1
ATOM 712 C C . ALA A 1 94 ? -50.719 -16.227 29.876 1.00 42.59 94 ALA A C 1
ATOM 714 O O . ALA A 1 94 ? -49.923 -15.361 30.212 1.00 42.59 94 ALA A O 1
ATOM 715 N N . VAL A 1 95 ? -51.370 -16.151 28.706 1.00 46.53 95 VAL A N 1
ATOM 716 C CA . VAL A 1 95 ? -51.222 -15.013 27.768 1.00 46.53 95 VAL A CA 1
ATOM 717 C C . VAL A 1 95 ? -52.212 -13.874 28.078 1.00 46.53 95 VAL A C 1
ATOM 719 O O . VAL A 1 95 ? -52.027 -12.758 27.610 1.00 46.53 95 VAL A O 1
ATOM 722 N N . ALA A 1 96 ? -53.248 -14.120 28.890 1.00 44.12 96 ALA A N 1
ATOM 723 C CA . ALA A 1 96 ? -54.303 -13.137 29.174 1.00 44.12 96 ALA A CA 1
ATOM 724 C C . ALA A 1 96 ? -54.100 -12.338 30.473 1.00 44.12 96 ALA A C 1
ATOM 726 O O . ALA A 1 96 ? -54.798 -11.353 30.706 1.00 44.12 96 ALA A O 1
ATOM 727 N N . THR A 1 97 ? -53.151 -12.724 31.323 1.00 44.75 97 THR A N 1
ATOM 728 C CA . THR A 1 97 ? -52.825 -11.982 32.539 1.00 44.75 97 THR A CA 1
ATOM 729 C C . THR A 1 97 ? -51.437 -11.379 32.377 1.00 44.75 97 THR A C 1
ATOM 731 O O . THR A 1 97 ? -50.471 -12.105 32.168 1.00 44.75 97 THR A O 1
ATOM 734 N N . ASN A 1 98 ? -51.318 -10.054 32.524 1.00 43.81 98 ASN A N 1
ATOM 735 C CA . ASN A 1 98 ? -50.053 -9.313 32.695 1.00 43.81 98 ASN A CA 1
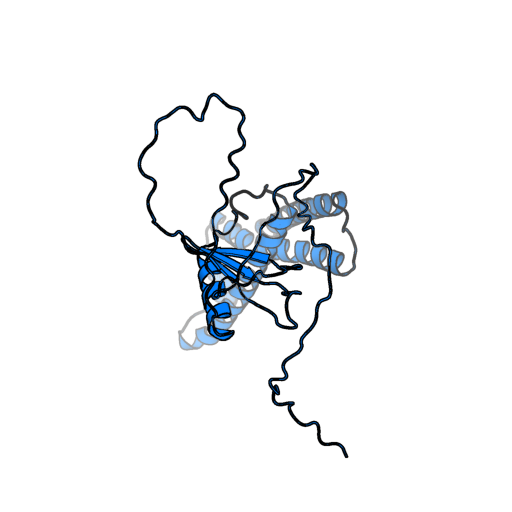ATOM 736 C C . ASN A 1 98 ? -49.327 -9.696 34.008 1.00 43.81 98 ASN A C 1
ATOM 738 O O . ASN A 1 98 ? -48.728 -8.876 34.698 1.00 43.81 98 ASN A O 1
ATOM 742 N N . SER A 1 99 ? -49.404 -10.961 34.402 1.00 41.72 99 SER A N 1
ATOM 743 C CA . SER A 1 99 ? -48.572 -11.561 35.420 1.00 41.72 99 SER A CA 1
ATOM 744 C C . SER A 1 99 ? -47.196 -11.752 34.800 1.00 41.72 99 SER A C 1
ATOM 746 O O . SER A 1 99 ? -46.964 -12.711 34.062 1.00 41.72 99 SER A O 1
ATOM 748 N N . HIS A 1 100 ? -46.287 -10.825 35.093 1.00 42.59 100 HIS A N 1
ATOM 749 C CA . HIS A 1 100 ? -44.854 -11.039 34.956 1.00 42.59 100 HIS A CA 1
ATOM 750 C C . HIS A 1 100 ? -44.463 -12.222 35.853 1.00 42.59 100 HIS A C 1
ATOM 752 O O . HIS A 1 100 ? -44.023 -12.043 36.986 1.00 42.59 100 HIS A O 1
ATOM 758 N N . TYR A 1 101 ? -44.670 -13.449 35.370 1.00 41.12 101 TYR A N 1
ATOM 759 C CA . TYR A 1 101 ? -44.096 -14.637 35.976 1.00 41.12 101 TYR A CA 1
ATOM 760 C C . TYR A 1 101 ? -42.588 -14.517 35.806 1.00 41.12 101 TYR A C 1
ATOM 762 O O . TYR A 1 101 ? -42.019 -14.836 34.763 1.00 41.12 101 TYR A O 1
ATOM 770 N N . MET A 1 102 ? -41.950 -13.973 36.835 1.00 46.34 102 MET A N 1
ATOM 771 C CA . MET A 1 102 ? -40.510 -13.974 36.972 1.00 46.34 102 MET A CA 1
ATOM 772 C C . MET A 1 102 ? -40.075 -15.429 37.059 1.00 46.34 102 MET A C 1
ATOM 774 O O . MET A 1 102 ? -40.251 -16.085 38.082 1.00 46.34 102 MET A O 1
ATOM 778 N N . GLN A 1 103 ? -39.572 -15.953 35.945 1.00 39.88 103 GLN A N 1
ATOM 779 C CA . GLN A 1 103 ? -39.020 -17.293 35.865 1.00 39.88 103 GLN A CA 1
ATOM 780 C C . GLN A 1 103 ? -37.732 -17.329 36.697 1.00 39.88 103 GLN A C 1
ATOM 782 O O . GLN A 1 103 ? -36.636 -17.090 3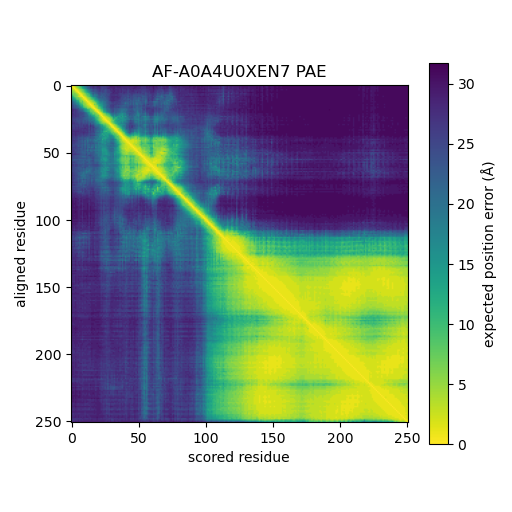6.192 1.00 39.88 103 GLN A O 1
ATOM 787 N N . THR A 1 104 ? -37.864 -17.587 37.996 1.00 44.78 104 THR A N 1
ATOM 788 C CA . THR A 1 104 ? -36.744 -17.803 38.909 1.00 44.78 104 THR A CA 1
ATOM 789 C C . THR A 1 104 ? -36.125 -19.161 38.591 1.00 44.78 104 THR A C 1
ATOM 791 O O . THR A 1 104 ? -36.573 -20.212 39.042 1.00 44.78 104 THR A O 1
ATOM 794 N N . ARG A 1 105 ? -35.096 -19.168 37.738 1.00 43.53 105 ARG A N 1
ATOM 795 C CA . ARG A 1 105 ? -34.281 -20.367 37.522 1.00 43.53 105 ARG A CA 1
ATOM 796 C C . ARG A 1 105 ? -33.358 -20.535 38.724 1.00 43.53 105 ARG A C 1
ATOM 798 O O . ARG A 1 105 ? -32.457 -19.725 38.919 1.00 43.53 105 ARG A O 1
ATOM 805 N N . GLN A 1 106 ? -33.578 -21.583 39.510 1.00 36.16 106 GLN A N 1
ATOM 806 C CA . GLN A 1 106 ? -32.624 -21.983 40.537 1.00 36.16 106 GLN A CA 1
ATOM 807 C C . GLN A 1 106 ? -31.339 -22.470 39.866 1.00 36.16 106 GLN A C 1
ATOM 809 O O . GLN A 1 106 ? -31.367 -23.259 38.921 1.00 36.16 106 GLN A O 1
ATOM 814 N N . ALA A 1 107 ? -30.224 -21.922 40.324 1.00 45.44 107 ALA A N 1
ATOM 815 C CA . ALA A 1 107 ? -28.908 -22.070 39.743 1.00 45.44 107 ALA A CA 1
ATOM 816 C C . ALA A 1 107 ? -28.028 -22.892 40.695 1.00 45.44 107 ALA A C 1
ATOM 818 O O . ALA A 1 107 ? -27.516 -22.345 41.660 1.00 45.44 107 ALA A O 1
ATOM 819 N N . ALA A 1 108 ? -27.893 -24.199 40.448 1.00 44.06 108 ALA A N 1
ATOM 820 C CA . ALA A 1 108 ? -27.043 -25.080 41.257 1.00 44.06 108 ALA A CA 1
ATOM 821 C C . ALA A 1 108 ? -25.563 -24.931 40.876 1.00 44.06 108 ALA A C 1
ATOM 823 O O . ALA A 1 108 ? -25.193 -25.254 39.741 1.00 44.06 108 ALA A O 1
ATOM 824 N N . THR A 1 109 ? -24.728 -24.469 41.809 1.00 51.25 109 THR A N 1
ATOM 825 C CA . THR A 1 109 ? -23.302 -24.236 41.557 1.00 51.25 109 THR A CA 1
ATOM 826 C C . THR A 1 109 ? -22.470 -25.496 41.771 1.00 51.25 109 THR A C 1
ATOM 828 O O . THR A 1 109 ? -22.902 -26.440 42.435 1.00 51.25 109 THR A O 1
ATOM 831 N N . GLN A 1 110 ? -21.256 -25.525 41.207 1.00 54.56 110 GLN A N 1
ATOM 832 C CA . GLN A 1 110 ? -20.234 -26.533 41.508 1.00 54.56 110 GLN A CA 1
ATOM 833 C C . GLN A 1 110 ? -18.907 -25.844 41.847 1.00 54.56 110 GLN A C 1
ATOM 835 O O . GLN A 1 110 ? -18.495 -24.924 41.144 1.00 54.56 110 GLN A O 1
ATOM 840 N N . MET A 1 111 ? -18.230 -26.306 42.901 1.00 57.72 111 MET A N 1
ATOM 841 C CA . MET A 1 111 ? -16.917 -25.819 43.300 1.00 57.72 111 MET A CA 1
ATOM 842 C C . MET A 1 111 ? -15.898 -26.406 42.333 1.00 57.72 111 MET A C 1
ATOM 844 O O . MET A 1 111 ? -15.631 -27.607 42.345 1.00 57.72 111 MET A O 1
ATOM 848 N N . THR A 1 112 ? -15.346 -25.561 41.470 1.00 69.94 112 THR A N 1
ATOM 849 C CA . THR A 1 112 ? -14.303 -25.950 40.520 1.00 69.94 112 THR A CA 1
ATOM 850 C C . THR A 1 112 ? -12.945 -25.478 41.013 1.00 69.94 112 THR A C 1
ATOM 852 O O . THR A 1 112 ? -12.843 -24.406 41.611 1.00 69.94 112 THR A O 1
ATOM 855 N N . SER A 1 113 ? -11.879 -26.215 40.699 1.00 80.50 113 SER A N 1
ATOM 856 C CA . SER A 1 113 ? -10.528 -25.689 40.894 1.00 80.50 113 SER A CA 1
ATOM 857 C C . SER A 1 113 ? -10.302 -24.453 40.007 1.00 80.50 113 SER A C 1
ATOM 859 O O . SER A 1 113 ? -10.932 -24.293 38.957 1.00 80.50 113 SER A O 1
ATOM 861 N N . GLN A 1 114 ? -9.395 -23.560 40.404 1.00 80.19 114 GLN A N 1
ATOM 862 C CA . GLN A 1 114 ? -9.145 -22.324 39.656 1.00 80.19 114 GLN A CA 1
ATOM 863 C C . GLN A 1 114 ? -8.661 -22.584 38.217 1.00 80.19 114 GLN A C 1
ATOM 865 O O . GLN A 1 114 ? -9.034 -21.852 37.299 1.00 80.19 114 GLN A O 1
ATOM 870 N N . SER A 1 115 ? -7.881 -23.647 37.996 1.00 80.25 115 SER A N 1
ATOM 871 C CA . SER A 1 115 ? -7.458 -24.073 36.656 1.00 80.25 115 SER A CA 1
ATOM 872 C C . SER A 1 115 ? -8.633 -24.529 35.795 1.00 80.25 115 SER A C 1
ATOM 874 O O . SER A 1 115 ? -8.700 -24.180 34.615 1.00 80.25 115 SER A O 1
ATOM 876 N N . ASP A 1 116 ? -9.588 -25.253 36.380 1.00 77.12 116 ASP A N 1
ATOM 877 C CA . ASP A 1 116 ? -10.758 -25.748 35.652 1.00 77.12 116 ASP A CA 1
ATOM 878 C C . ASP A 1 116 ? -11.685 -24.598 35.261 1.00 77.12 116 ASP A C 1
ATOM 880 O O . ASP A 1 116 ? -12.148 -24.542 34.123 1.00 77.12 116 ASP A O 1
ATOM 884 N N . GLY A 1 117 ? -11.868 -23.616 36.150 1.00 79.69 117 GLY A N 1
ATOM 885 C CA . GLY A 1 117 ? -12.608 -22.391 35.844 1.00 79.69 117 GLY A CA 1
ATOM 886 C C . GLY A 1 117 ? -12.019 -21.629 34.650 1.00 79.69 117 GLY A C 1
ATOM 887 O O . GLY A 1 117 ? -12.754 -21.221 33.749 1.00 79.69 117 GLY A O 1
ATOM 888 N N . ILE A 1 118 ? -10.689 -21.491 34.580 1.00 86.25 118 ILE A N 1
ATOM 889 C CA . ILE A 1 118 ? -10.007 -20.838 33.447 1.00 86.25 118 ILE A CA 1
ATOM 890 C C . ILE A 1 118 ? -10.220 -21.622 32.146 1.00 86.25 118 ILE A C 1
ATOM 892 O O . ILE A 1 118 ? -10.510 -21.018 31.109 1.00 86.25 118 ILE A O 1
ATOM 896 N N . ASN A 1 119 ? -10.110 -22.950 32.197 1.00 84.81 119 ASN A N 1
ATOM 897 C CA . ASN A 1 119 ? -10.302 -23.816 31.034 1.00 84.81 119 ASN A CA 1
ATOM 898 C C . ASN A 1 119 ? -11.736 -23.751 30.510 1.00 84.81 119 ASN A C 1
ATOM 900 O O . ASN A 1 119 ? -11.939 -23.606 29.304 1.00 84.81 119 ASN A O 1
ATOM 904 N N . ILE A 1 120 ? -12.719 -23.783 31.413 1.00 84.12 120 ILE A N 1
ATOM 905 C CA . ILE A 1 120 ? -14.128 -23.609 31.072 1.00 84.12 120 ILE A CA 1
ATOM 906 C C . ILE A 1 120 ? -14.292 -22.272 30.363 1.00 84.12 120 ILE A C 1
ATOM 908 O O . ILE A 1 120 ? -14.702 -22.266 29.210 1.00 84.12 120 ILE A O 1
ATOM 912 N N . LEU A 1 121 ? -13.874 -21.160 30.979 1.00 84.38 121 LEU A N 1
ATOM 913 C CA . LEU A 1 121 ? -13.947 -19.816 30.394 1.00 84.38 121 LEU A CA 1
ATOM 914 C C . LEU A 1 121 ? -13.296 -19.722 29.009 1.00 84.38 121 LEU A C 1
ATOM 916 O O . LEU A 1 121 ? -13.832 -19.068 28.112 1.00 84.38 121 LEU A O 1
ATOM 920 N N . ALA A 1 122 ? -12.136 -20.351 28.819 1.00 89.38 122 ALA A N 1
ATOM 921 C CA . ALA A 1 122 ? -11.462 -20.415 27.528 1.00 89.38 122 ALA A CA 1
ATOM 922 C C . ALA A 1 122 ? -12.309 -21.159 26.484 1.00 89.38 122 ALA A C 1
ATOM 924 O O . ALA A 1 122 ? -12.493 -20.640 25.384 1.00 89.38 122 ALA A O 1
ATOM 925 N N . GLN A 1 123 ? -12.903 -22.302 26.845 1.00 88.69 123 GLN A N 1
ATOM 926 C CA . GLN A 1 123 ? -13.849 -23.016 25.985 1.00 88.69 123 GLN A CA 1
ATOM 927 C C . GLN A 1 123 ? -15.094 -22.175 25.682 1.00 88.69 123 GLN A C 1
ATOM 929 O O . GLN A 1 123 ? -15.558 -22.158 24.548 1.00 88.69 123 GLN A O 1
ATOM 934 N N . GLN A 1 124 ? -15.625 -21.399 26.630 1.00 87.25 124 GLN A N 1
ATOM 935 C CA . GLN A 1 124 ? -16.785 -20.542 26.336 1.00 87.25 124 GLN A CA 1
ATOM 936 C C . GLN A 1 124 ? -16.438 -19.438 25.335 1.00 87.25 124 GLN A C 1
ATOM 938 O O . GLN A 1 124 ? -17.266 -19.091 24.495 1.00 87.25 124 GLN A O 1
ATOM 943 N N . ARG A 1 125 ? -15.213 -18.893 25.384 1.00 89.44 125 ARG A N 1
ATOM 944 C CA . ARG A 1 125 ? -14.763 -17.853 24.443 1.00 89.44 125 ARG A CA 1
ATOM 945 C C . ARG A 1 125 ? -14.702 -18.350 22.999 1.00 89.44 125 ARG A C 1
ATOM 947 O O . ARG A 1 125 ? -14.952 -17.545 22.110 1.00 89.44 125 ARG A O 1
ATOM 954 N N . THR A 1 126 ? -14.446 -19.638 22.756 1.00 92.06 126 THR A N 1
ATOM 955 C CA . THR A 1 126 ? -14.442 -20.194 21.388 1.00 92.06 126 THR A CA 1
ATOM 956 C C . THR A 1 126 ? -15.843 -20.325 20.788 1.00 92.06 126 THR A C 1
ATOM 958 O O . THR A 1 126 ? -15.978 -20.356 19.570 1.00 92.06 126 THR A O 1
ATOM 961 N N . HIS A 1 127 ? -16.887 -20.357 21.624 1.00 91.69 127 HIS A N 1
ATOM 962 C CA . HIS A 1 127 ? -18.284 -20.467 21.191 1.00 91.69 127 HIS A CA 1
ATOM 963 C C . HIS A 1 127 ? -18.957 -19.105 20.977 1.00 91.69 127 HIS A C 1
ATOM 965 O O . HIS A 1 127 ? -20.092 -19.040 20.502 1.00 91.69 127 HIS A O 1
ATOM 971 N N . ARG A 1 128 ? -18.287 -18.002 21.333 1.00 92.44 128 ARG A N 1
ATOM 972 C CA . ARG A 1 128 ? -18.809 -16.655 21.094 1.00 92.44 128 ARG A CA 1
ATOM 973 C C . ARG A 1 128 ? -18.556 -16.274 19.634 1.00 92.44 128 ARG A C 1
ATOM 975 O O . ARG A 1 128 ? -17.400 -16.292 19.210 1.00 92.44 128 ARG A O 1
ATOM 982 N N . PRO A 1 129 ? -19.592 -15.905 18.863 1.00 94.00 129 PRO A N 1
ATOM 983 C CA . PRO A 1 129 ? -19.384 -15.458 17.496 1.00 94.00 129 PRO A CA 1
ATOM 984 C C . PRO A 1 129 ? -18.598 -14.143 17.483 1.00 94.00 129 PRO A C 1
ATOM 986 O O . PRO A 1 129 ? -18.834 -13.251 18.300 1.00 94.00 129 PRO A O 1
ATOM 989 N N . VAL A 1 130 ? -17.677 -14.011 16.528 1.00 93.00 130 VAL A N 1
ATOM 990 C CA . VAL A 1 130 ? -17.006 -12.738 16.246 1.00 93.00 130 VAL A CA 1
ATOM 991 C C . VAL A 1 130 ? -17.995 -11.844 15.505 1.00 93.00 130 VAL A C 1
ATOM 993 O O . VAL A 1 130 ? -18.591 -12.267 14.513 1.00 93.00 130 VAL A O 1
ATOM 996 N N . SER A 1 131 ? -18.196 -10.615 15.985 1.00 94.38 131 SER A N 1
ATOM 997 C CA . SER A 1 131 ? -19.063 -9.662 15.293 1.00 94.38 131 SER A CA 1
ATOM 998 C C . SER A 1 131 ? -18.507 -9.349 13.896 1.00 94.38 131 SER A C 1
ATOM 1000 O O . SER A 1 131 ? -17.289 -9.262 13.712 1.00 94.38 131 SER A O 1
ATOM 1002 N N . PRO A 1 132 ? -19.372 -9.182 12.882 1.00 95.69 132 PRO A N 1
ATOM 1003 C CA . PRO A 1 132 ? -18.910 -8.841 11.545 1.00 95.69 132 PRO A CA 1
ATOM 1004 C C . PRO A 1 132 ? -18.200 -7.479 11.570 1.00 95.69 132 PRO A C 1
ATOM 1006 O O . PRO A 1 132 ? -18.682 -6.528 12.178 1.00 95.69 132 PRO A O 1
ATOM 1009 N N . HIS A 1 133 ? -17.047 -7.381 10.904 1.00 94.69 133 HIS A N 1
ATOM 1010 C CA . HIS A 1 133 ? -16.228 -6.164 10.874 1.00 94.69 133 HIS A CA 1
ATOM 1011 C C . HIS A 1 133 ? -16.021 -5.678 9.435 1.00 94.69 133 HIS A C 1
ATOM 1013 O O . HIS A 1 133 ? -16.769 -4.834 8.955 1.00 94.69 133 HIS A O 1
ATOM 1019 N N . LEU A 1 134 ? -15.066 -6.248 8.696 1.00 94.44 134 LEU A N 1
ATOM 1020 C CA . LEU A 1 134 ? -14.700 -5.787 7.349 1.00 94.44 134 LEU A CA 1
ATOM 1021 C C . LEU A 1 134 ? -15.834 -5.971 6.333 1.00 94.44 134 LEU A C 1
ATOM 1023 O O . LEU A 1 134 ? -15.949 -5.172 5.412 1.00 94.44 134 LEU A O 1
ATOM 1027 N N . GLY A 1 135 ? -16.681 -6.986 6.521 1.00 95.25 135 GLY A N 1
ATOM 1028 C CA . GLY A 1 135 ? -17.807 -7.261 5.625 1.00 95.25 135 GLY A CA 1
ATOM 1029 C C . GLY A 1 135 ? -18.967 -6.267 5.734 1.00 95.25 135 GLY A C 1
ATOM 1030 O O . GLY A 1 135 ? -19.760 -6.176 4.806 1.00 95.25 135 GLY A O 1
ATOM 1031 N N . ILE A 1 136 ? -19.070 -5.520 6.840 1.00 97.19 136 ILE A N 1
ATOM 1032 C CA . ILE A 1 136 ? -20.166 -4.561 7.068 1.00 97.19 136 ILE A CA 1
ATOM 1033 C C . ILE A 1 136 ? -19.684 -3.118 7.252 1.00 97.19 136 ILE A C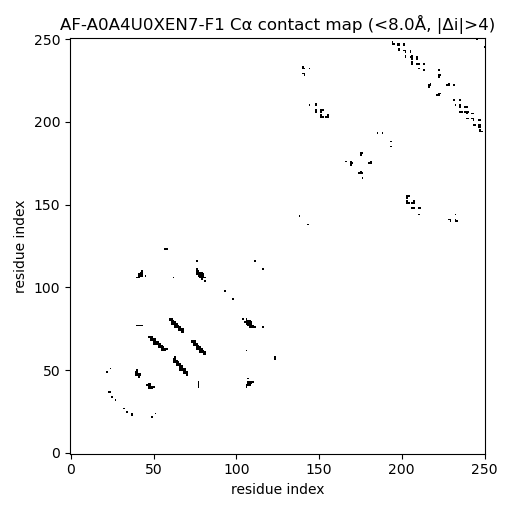 1
ATOM 1035 O O . ILE A 1 136 ? -20.495 -2.196 7.315 1.00 97.19 136 ILE A O 1
ATOM 1039 N N . TYR A 1 137 ? -18.373 -2.899 7.375 1.00 96.75 137 TYR A N 1
ATOM 1040 C CA . TYR A 1 137 ? -17.827 -1.573 7.627 1.00 96.75 137 TYR A CA 1
ATOM 1041 C C . TYR A 1 137 ? -17.934 -0.684 6.385 1.00 96.75 137 TYR A C 1
ATOM 1043 O O . TYR A 1 137 ? -17.613 -1.096 5.271 1.00 96.75 137 TYR A O 1
ATOM 1051 N N . ARG A 1 138 ? -18.339 0.577 6.574 1.00 97.00 138 ARG A N 1
ATOM 1052 C CA . ARG A 1 138 ? -18.489 1.529 5.468 1.00 97.00 138 ARG A CA 1
ATOM 1053 C C . ARG A 1 138 ? -17.137 1.782 4.769 1.00 97.00 138 ARG A C 1
ATOM 1055 O O . ARG A 1 138 ? -16.170 2.167 5.436 1.00 97.00 138 ARG A O 1
ATOM 1062 N N . PRO A 1 139 ? -17.078 1.684 3.429 1.00 96.06 139 PRO A N 1
ATOM 1063 C CA . PRO A 1 139 ? -15.946 2.137 2.624 1.00 96.06 139 PRO A CA 1
ATOM 1064 C C . PRO A 1 139 ? -15.529 3.584 2.928 1.00 96.06 139 PRO A C 1
ATOM 1066 O O . PRO A 1 139 ? -16.333 4.509 2.796 1.00 96.06 139 PRO A O 1
ATOM 1069 N N . GLN A 1 140 ? -14.275 3.796 3.341 1.00 96.56 140 GLN A N 1
ATOM 1070 C CA . GLN A 1 140 ? -13.711 5.121 3.624 1.00 96.56 140 GLN A CA 1
ATOM 1071 C C . GLN A 1 140 ? -12.267 5.204 3.128 1.00 96.56 140 GLN A C 1
ATOM 1073 O O . GLN A 1 140 ? -11.488 4.269 3.307 1.00 96.56 140 GLN A O 1
ATOM 1078 N N . VAL A 1 141 ? -11.882 6.358 2.572 1.00 96.25 141 VAL A N 1
ATOM 1079 C CA . VAL A 1 141 ? -10.528 6.588 2.032 1.00 96.25 141 VAL A CA 1
ATOM 1080 C C . VAL A 1 141 ? -9.428 6.337 3.073 1.00 96.25 141 VAL A C 1
ATOM 1082 O O . VAL A 1 141 ? -8.322 5.949 2.727 1.00 96.25 141 VAL A O 1
ATOM 1085 N N . THR A 1 142 ? -9.728 6.515 4.360 1.00 95.31 142 THR A N 1
ATOM 1086 C CA . THR A 1 142 ? -8.801 6.322 5.481 1.00 95.31 142 THR A CA 1
ATOM 1087 C C . THR A 1 142 ? -8.257 4.900 5.550 1.00 95.31 142 THR A C 1
ATOM 1089 O O . THR A 1 142 ? -7.048 4.696 5.427 1.00 95.31 142 THR A O 1
ATOM 1092 N N . TRP A 1 143 ? -9.138 3.914 5.720 1.00 95.88 143 TRP A N 1
ATOM 1093 C CA . TRP A 1 143 ? -8.719 2.529 5.899 1.00 95.88 143 TRP A CA 1
ATOM 1094 C C . TRP A 1 143 ? -8.298 1.878 4.578 1.00 95.88 143 TRP A C 1
ATOM 1096 O O . TRP A 1 143 ? -7.371 1.071 4.593 1.00 95.88 143 TRP A O 1
ATOM 1106 N N . TYR A 1 144 ? -8.877 2.277 3.436 1.00 97.69 144 TYR A N 1
ATOM 1107 C CA . TYR A 1 144 ? -8.405 1.809 2.127 1.00 97.69 144 TYR A CA 1
ATOM 1108 C C . TYR A 1 144 ? -6.971 2.249 1.851 1.00 97.69 144 TYR A C 1
ATOM 1110 O O . TYR A 1 144 ? -6.149 1.411 1.497 1.00 97.69 144 TYR A O 1
ATOM 1118 N N . LEU A 1 145 ? -6.636 3.530 2.051 1.00 98.00 145 LEU A N 1
ATOM 1119 C CA . LEU A 1 145 ? -5.259 3.990 1.844 1.00 98.00 145 LEU A CA 1
ATOM 1120 C C . LEU A 1 145 ? -4.299 3.341 2.840 1.00 98.00 145 LEU A C 1
ATOM 1122 O O . LEU A 1 145 ? -3.185 3.007 2.457 1.00 98.00 145 LEU A O 1
ATOM 1126 N N . SER A 1 146 ? -4.730 3.097 4.082 1.00 97.81 146 SER A N 1
ATOM 1127 C CA . SER A 1 146 ? -3.917 2.354 5.050 1.00 97.81 146 SER A CA 1
ATOM 1128 C C . SER A 1 146 ? -3.633 0.919 4.587 1.00 97.81 146 SER A C 1
ATOM 1130 O O . SER A 1 146 ? -2.481 0.486 4.606 1.00 97.81 146 SER A O 1
ATOM 1132 N N . ALA A 1 147 ? -4.654 0.193 4.120 1.00 98.12 147 ALA A N 1
ATOM 1133 C CA . ALA A 1 147 ? -4.500 -1.159 3.588 1.00 98.12 147 ALA A CA 1
ATOM 1134 C C . ALA A 1 147 ? -3.615 -1.172 2.334 1.00 98.12 147 ALA A C 1
ATOM 1136 O O . ALA A 1 147 ? -2.675 -1.962 2.254 1.00 98.12 147 ALA A O 1
ATOM 1137 N N . LEU A 1 148 ? -3.855 -0.251 1.398 1.00 98.25 148 LEU A N 1
ATOM 1138 C CA . LEU A 1 148 ? -3.038 -0.099 0.199 1.00 98.25 148 LEU A CA 1
ATOM 1139 C C . LEU A 1 148 ? -1.586 0.217 0.548 1.00 98.25 148 LEU A C 1
ATOM 1141 O O . LEU A 1 148 ? -0.704 -0.349 -0.078 1.00 98.25 148 LEU A O 1
ATOM 1145 N N . ASN A 1 149 ? -1.312 1.030 1.572 1.00 98.44 149 ASN A N 1
ATOM 1146 C CA . ASN A 1 149 ? 0.060 1.335 1.983 1.00 98.44 149 ASN A CA 1
ATOM 1147 C C . ASN A 1 149 ? 0.816 0.085 2.434 1.00 98.44 149 ASN A C 1
ATOM 1149 O O . ASN A 1 149 ? 1.994 -0.076 2.125 1.00 98.44 149 ASN A O 1
ATOM 1153 N N . ARG A 1 150 ? 0.128 -0.812 3.151 1.00 98.50 150 ARG A N 1
ATOM 1154 C CA . ARG A 1 150 ? 0.687 -2.105 3.562 1.00 98.50 150 ARG A CA 1
ATOM 1155 C C . ARG A 1 150 ? 0.934 -2.992 2.349 1.00 98.50 150 ARG A C 1
ATOM 1157 O O . ARG A 1 150 ? 2.030 -3.515 2.205 1.00 98.50 150 ARG A O 1
ATOM 1164 N N . ILE A 1 151 ? -0.054 -3.109 1.463 1.00 98.50 151 ILE A N 1
ATOM 1165 C CA . ILE A 1 151 ? 0.033 -3.944 0.260 1.00 98.50 151 ILE A CA 1
ATOM 1166 C C . ILE A 1 151 ? 1.165 -3.463 -0.654 1.00 98.50 151 ILE A C 1
ATOM 1168 O O . ILE A 1 151 ? 2.015 -4.263 -1.035 1.00 98.50 151 ILE A O 1
ATOM 1172 N N . THR A 1 152 ? 1.224 -2.168 -0.975 1.00 98.50 152 THR A N 1
ATOM 1173 C CA . THR A 1 152 ? 2.289 -1.613 -1.821 1.00 98.50 152 THR A CA 1
ATOM 1174 C C . THR A 1 152 ? 3.653 -1.740 -1.158 1.00 98.50 152 THR A C 1
ATOM 1176 O O . THR A 1 152 ? 4.606 -2.099 -1.838 1.00 98.50 152 THR A O 1
ATOM 1179 N N . GLY A 1 153 ? 3.746 -1.549 0.162 1.00 98.25 153 GLY A N 1
ATOM 1180 C CA . GLY A 1 153 ? 4.979 -1.779 0.917 1.00 98.25 153 GLY A CA 1
ATOM 1181 C C . GLY A 1 153 ? 5.462 -3.224 0.805 1.00 98.25 153 GLY A C 1
ATOM 1182 O O . GLY A 1 153 ? 6.604 -3.462 0.427 1.00 98.25 153 GLY A O 1
ATOM 1183 N N . SER A 1 154 ? 4.579 -4.200 1.040 1.00 98.44 154 SER A N 1
ATOM 1184 C CA . SER A 1 154 ? 4.901 -5.625 0.893 1.00 98.44 154 SER A CA 1
ATOM 1185 C C . SER A 1 154 ? 5.293 -5.998 -0.537 1.00 98.44 154 SER A C 1
ATOM 1187 O O . SER A 1 154 ? 6.236 -6.763 -0.715 1.00 98.44 154 SER A O 1
ATOM 1189 N N . ILE A 1 155 ? 4.615 -5.450 -1.552 1.00 97.94 155 ILE A N 1
ATOM 1190 C CA . ILE A 1 155 ? 4.956 -5.677 -2.965 1.00 97.94 155 ILE A CA 1
ATOM 1191 C C . ILE A 1 155 ? 6.346 -5.120 -3.283 1.00 97.94 155 ILE A C 1
ATOM 1193 O O . ILE A 1 155 ? 7.148 -5.818 -3.896 1.00 97.94 155 ILE A O 1
ATOM 1197 N N . LEU A 1 156 ? 6.653 -3.893 -2.855 1.00 98.06 156 LEU A N 1
ATOM 1198 C CA . LEU A 1 156 ? 7.945 -3.256 -3.120 1.00 98.06 156 LEU A CA 1
ATOM 1199 C C . LEU A 1 156 ? 9.086 -3.977 -2.400 1.00 98.06 156 LEU A C 1
ATOM 1201 O O . LEU A 1 156 ? 10.089 -4.308 -3.028 1.00 98.06 156 LEU A O 1
ATOM 1205 N N . SER A 1 157 ? 8.929 -4.268 -1.105 1.00 98.19 157 SER A N 1
ATOM 1206 C CA . SER A 1 157 ? 9.929 -5.017 -0.340 1.00 98.19 157 SER A CA 1
ATOM 1207 C C . SER A 1 157 ? 10.108 -6.430 -0.891 1.00 98.19 157 SER A C 1
ATOM 1209 O O . SER A 1 157 ? 11.236 -6.863 -1.108 1.00 98.19 157 SER A O 1
ATOM 1211 N N . GLY A 1 158 ? 9.009 -7.137 -1.167 1.00 98.00 158 GLY A N 1
ATOM 1212 C CA . GLY A 1 158 ? 9.044 -8.472 -1.759 1.00 98.00 158 GLY A CA 1
ATOM 1213 C C . GLY A 1 158 ? 9.733 -8.472 -3.121 1.00 98.00 158 GLY A C 1
ATOM 1214 O O . GLY A 1 158 ? 10.636 -9.270 -3.343 1.00 98.00 158 GLY A O 1
ATOM 1215 N N . GLY A 1 159 ? 9.378 -7.533 -4.000 1.00 96.81 159 GLY A N 1
ATOM 1216 C CA . GLY A 1 159 ? 10.012 -7.365 -5.307 1.00 96.81 159 GLY A CA 1
ATOM 1217 C C . GLY A 1 159 ? 11.509 -7.083 -5.202 1.00 96.81 159 GLY A C 1
ATOM 1218 O O . GLY A 1 159 ? 12.293 -7.710 -5.909 1.00 96.81 159 GLY A O 1
ATOM 1219 N N . PHE A 1 160 ? 11.919 -6.213 -4.275 1.00 97.12 160 PHE A N 1
ATOM 1220 C CA . PHE A 1 160 ? 13.330 -5.925 -4.016 1.00 97.12 160 PHE A CA 1
ATOM 1221 C C . PHE A 1 160 ? 14.103 -7.174 -3.570 1.00 97.12 160 PHE A C 1
ATOM 1223 O O . PHE A 1 160 ? 15.146 -7.485 -4.144 1.00 97.12 160 PHE A O 1
ATOM 1230 N N . TYR A 1 161 ? 13.584 -7.924 -2.592 1.00 98.19 161 TYR A N 1
ATOM 1231 C CA . TYR A 1 161 ? 14.248 -9.134 -2.100 1.00 98.19 161 TYR A CA 1
ATOM 1232 C C . TYR A 1 161 ? 14.273 -10.257 -3.136 1.00 98.19 161 TYR A C 1
ATOM 1234 O O . TYR A 1 161 ? 15.304 -10.905 -3.299 1.00 98.19 161 TYR A O 1
ATOM 1242 N N . VAL A 1 162 ? 13.171 -10.475 -3.858 1.00 97.31 162 VAL A N 1
ATOM 1243 C CA . VAL A 1 162 ? 13.100 -11.484 -4.923 1.00 97.31 162 VAL A CA 1
ATOM 1244 C C . VAL A 1 162 ? 14.078 -11.146 -6.041 1.00 97.31 162 VAL A C 1
ATOM 1246 O O . VAL A 1 162 ? 14.836 -12.018 -6.457 1.00 97.31 162 VAL A O 1
ATOM 1249 N N . PHE A 1 163 ? 14.115 -9.889 -6.493 1.00 95.69 163 PHE A N 1
ATOM 1250 C CA . PHE A 1 163 ? 15.062 -9.460 -7.518 1.00 95.69 163 PHE A CA 1
ATOM 1251 C C . PHE A 1 163 ? 16.511 -9.597 -7.040 1.00 95.69 163 PHE A C 1
ATOM 1253 O O . PHE A 1 163 ? 17.330 -10.168 -7.753 1.00 95.69 163 PHE A O 1
ATOM 1260 N N . GLY A 1 164 ? 16.825 -9.148 -5.821 1.00 96.38 164 GLY A N 1
ATOM 1261 C CA . GLY A 1 164 ? 18.170 -9.265 -5.254 1.00 96.38 164 GLY A CA 1
ATOM 1262 C C . GLY A 1 164 ? 18.634 -10.718 -5.108 1.00 96.38 164 GLY A C 1
ATOM 1263 O O . GLY A 1 164 ? 19.763 -11.046 -5.470 1.00 96.38 164 GLY A O 1
ATOM 1264 N N . ALA A 1 165 ? 17.755 -11.610 -4.644 1.00 96.88 165 ALA A N 1
ATOM 1265 C CA . ALA A 1 165 ? 18.048 -13.037 -4.545 1.00 96.88 165 ALA A CA 1
ATOM 1266 C C . ALA A 1 165 ? 18.223 -13.684 -5.928 1.00 96.88 165 ALA A C 1
ATOM 1268 O O . ALA A 1 165 ? 19.178 -14.430 -6.140 1.00 96.88 165 ALA A O 1
ATOM 1269 N N . ALA A 1 166 ? 17.344 -13.367 -6.885 1.00 96.12 166 ALA A N 1
ATOM 1270 C CA . ALA A 1 166 ? 17.450 -13.859 -8.255 1.00 96.12 166 ALA A CA 1
ATOM 1271 C C . ALA A 1 166 ? 18.751 -13.389 -8.917 1.00 96.12 166 ALA A C 1
ATOM 1273 O O . ALA A 1 166 ? 19.434 -14.191 -9.546 1.00 96.12 166 ALA A O 1
ATOM 1274 N N . TYR A 1 167 ? 19.131 -12.123 -8.721 1.00 95.62 167 TYR A N 1
ATOM 1275 C CA . TYR A 1 167 ? 20.382 -11.560 -9.224 1.00 95.62 167 TYR A CA 1
ATOM 1276 C C . TYR A 1 167 ? 21.611 -12.280 -8.652 1.00 95.62 167 TYR A C 1
ATOM 1278 O O . TYR A 1 167 ? 22.549 -12.576 -9.386 1.00 95.62 167 TYR A O 1
ATOM 1286 N N . LEU A 1 168 ? 21.594 -12.625 -7.361 1.00 95.50 168 LEU A N 1
ATOM 1287 C CA . LEU A 1 168 ? 22.694 -13.341 -6.709 1.00 95.50 168 LEU A CA 1
ATOM 1288 C C . LEU A 1 168 ? 22.830 -14.795 -7.191 1.00 95.50 168 LEU A C 1
ATOM 1290 O O . LEU A 1 168 ? 23.942 -15.297 -7.334 1.00 95.50 168 LEU A O 1
ATOM 1294 N N . VAL A 1 169 ? 21.710 -15.470 -7.454 1.00 96.56 169 VAL A N 1
ATOM 1295 C CA . VAL A 1 169 ? 21.688 -16.867 -7.923 1.00 96.56 169 VAL A CA 1
ATOM 1296 C C . VAL A 1 169 ? 21.893 -16.974 -9.443 1.00 96.56 169 VAL A C 1
ATOM 1298 O O . VAL A 1 169 ? 22.314 -18.022 -9.937 1.00 96.56 169 VAL A O 1
ATOM 1301 N N . ALA A 1 170 ? 21.657 -15.894 -10.192 1.00 95.81 170 ALA A N 1
ATOM 1302 C CA . ALA A 1 170 ? 21.692 -15.877 -11.652 1.00 95.81 170 ALA A CA 1
ATOM 1303 C C . ALA A 1 170 ? 22.961 -16.484 -12.284 1.00 95.81 170 ALA A C 1
ATOM 1305 O O . ALA A 1 170 ? 22.802 -17.308 -13.186 1.00 95.81 170 ALA A O 1
ATOM 1306 N N . PRO A 1 171 ? 24.196 -16.205 -11.812 1.00 94.00 171 PRO A N 1
ATOM 1307 C CA . PRO A 1 171 ? 25.401 -16.794 -12.403 1.00 94.00 171 PRO A CA 1
ATOM 1308 C C . PRO A 1 171 ? 25.468 -18.321 -12.275 1.00 94.00 171 PRO A C 1
ATOM 1310 O O . PRO A 1 171 ? 26.016 -18.986 -13.148 1.00 94.00 171 PRO A O 1
ATOM 1313 N N . VAL A 1 172 ? 24.894 -18.886 -11.207 1.00 95.31 172 VAL A N 1
ATOM 1314 C CA . VAL A 1 172 ? 24.888 -20.337 -10.954 1.00 95.31 172 VAL A CA 1
ATOM 1315 C C . VAL A 1 172 ? 23.899 -21.050 -11.874 1.00 95.31 172 VAL A C 1
ATOM 1317 O O . VAL A 1 172 ? 24.162 -22.161 -12.326 1.00 95.31 172 VAL A O 1
ATOM 1320 N N . LEU A 1 173 ? 22.769 -20.406 -12.171 1.00 95.00 173 LEU A N 1
ATOM 1321 C CA . LEU A 1 173 ? 21.722 -20.950 -13.040 1.00 95.00 173 LEU A CA 1
ATOM 1322 C C . LEU A 1 173 ? 21.899 -20.572 -14.518 1.00 95.00 173 LEU A C 1
ATOM 1324 O O . LEU A 1 173 ? 21.092 -20.981 -15.351 1.00 95.00 173 LEU A O 1
ATOM 1328 N N . GLY A 1 174 ? 22.925 -19.780 -14.847 1.00 93.12 174 GLY A N 1
ATOM 1329 C CA . GLY A 1 174 ? 23.142 -19.252 -16.194 1.00 93.12 174 GLY A CA 1
ATOM 1330 C C . GLY A 1 174 ? 22.087 -18.228 -16.633 1.00 93.12 174 GLY A C 1
ATOM 1331 O O . GLY A 1 174 ? 21.833 -18.083 -17.825 1.00 93.12 174 GLY A O 1
ATOM 1332 N N . TRP A 1 175 ? 21.430 -17.538 -15.695 1.00 94.06 175 TRP A N 1
ATOM 1333 C CA . TRP A 1 175 ? 20.462 -16.486 -16.011 1.00 94.06 175 TRP A CA 1
ATOM 1334 C C . TRP A 1 175 ? 21.159 -15.161 -16.329 1.00 94.06 175 TRP A C 1
ATOM 1336 O O . TRP A 1 175 ? 22.084 -14.740 -15.637 1.00 94.06 175 TRP A O 1
ATOM 1346 N N . HIS A 1 176 ? 20.655 -14.458 -17.341 1.00 92.50 176 HIS A N 1
ATOM 1347 C CA . HIS A 1 176 ? 21.168 -13.155 -17.762 1.00 92.50 176 HIS A CA 1
ATOM 1348 C C . HIS A 1 176 ? 20.336 -12.016 -17.153 1.00 92.50 176 HIS A C 1
ATOM 1350 O O . HIS A 1 176 ? 19.423 -11.487 -17.786 1.00 92.50 176 HIS A O 1
ATOM 1356 N N . LEU A 1 177 ? 20.632 -11.670 -15.895 1.00 92.94 177 LEU A N 1
ATOM 1357 C CA . LEU A 1 177 ? 20.009 -10.549 -15.166 1.00 92.94 177 LEU A CA 1
ATOM 1358 C C . LEU A 1 177 ? 20.880 -9.282 -15.140 1.00 92.94 177 LEU A C 1
ATOM 1360 O O . LEU A 1 177 ? 20.672 -8.397 -14.313 1.00 92.94 177 LEU A O 1
ATOM 1364 N N . ASP A 1 178 ? 21.868 -9.182 -16.027 1.00 92.00 178 ASP A N 1
ATOM 1365 C CA . ASP A 1 178 ? 22.633 -7.953 -16.207 1.00 92.00 178 ASP A CA 1
ATOM 1366 C C . ASP A 1 178 ? 21.791 -6.868 -16.902 1.00 92.00 178 ASP A C 1
ATOM 1368 O O . ASP A 1 178 ? 20.842 -7.145 -17.644 1.00 92.00 178 ASP A O 1
ATOM 1372 N N . SER A 1 179 ? 22.161 -5.606 -16.679 1.00 91.25 179 SER A N 1
ATOM 1373 C CA . SER A 1 179 ? 21.409 -4.457 -17.186 1.00 91.25 179 SER A CA 1
ATOM 1374 C C . SER A 1 179 ? 21.253 -4.455 -18.711 1.00 91.25 179 SER A C 1
ATOM 1376 O O . SER A 1 179 ? 20.232 -3.978 -19.204 1.00 91.25 179 SER A O 1
ATOM 1378 N N . MET A 1 180 ? 22.228 -4.978 -19.468 1.00 94.00 180 MET A N 1
ATOM 1379 C CA . MET A 1 180 ? 22.179 -4.989 -20.934 1.00 94.00 180 MET A CA 1
ATOM 1380 C C . MET A 1 180 ? 21.159 -6.014 -21.432 1.00 94.00 180 MET A C 1
ATOM 1382 O O . MET A 1 180 ? 20.292 -5.673 -22.239 1.00 94.00 180 MET A O 1
ATOM 1386 N N . SER A 1 181 ? 21.208 -7.236 -20.899 1.00 94.00 181 SER A N 1
ATOM 1387 C CA . SER A 1 181 ? 20.258 -8.304 -21.221 1.00 94.00 181 SER A CA 1
ATOM 1388 C C . SER A 1 181 ? 18.826 -7.926 -20.843 1.00 94.00 181 SER A C 1
ATOM 1390 O O . SER A 1 181 ? 17.904 -8.087 -21.645 1.00 94.00 181 SER A O 1
ATOM 1392 N N . MET A 1 182 ? 18.631 -7.341 -19.656 1.00 93.94 182 MET A N 1
ATOM 1393 C CA . MET A 1 182 ? 17.315 -6.877 -19.209 1.00 93.94 182 MET A CA 1
ATOM 1394 C C . MET A 1 182 ? 16.769 -5.740 -20.081 1.00 93.94 182 MET A C 1
ATOM 1396 O O . MET A 1 182 ? 15.594 -5.765 -20.457 1.00 93.94 182 MET A O 1
ATOM 1400 N N . ALA A 1 183 ? 17.604 -4.757 -20.436 1.00 94.31 183 ALA A N 1
ATOM 1401 C CA . ALA A 1 183 ? 17.200 -3.648 -21.296 1.00 94.31 183 ALA A CA 1
ATOM 1402 C C . ALA A 1 183 ? 16.847 -4.121 -22.713 1.00 94.31 183 ALA A C 1
ATOM 1404 O O . ALA A 1 183 ? 15.845 -3.671 -23.270 1.00 94.31 183 ALA A O 1
ATOM 1405 N N . ALA A 1 184 ? 1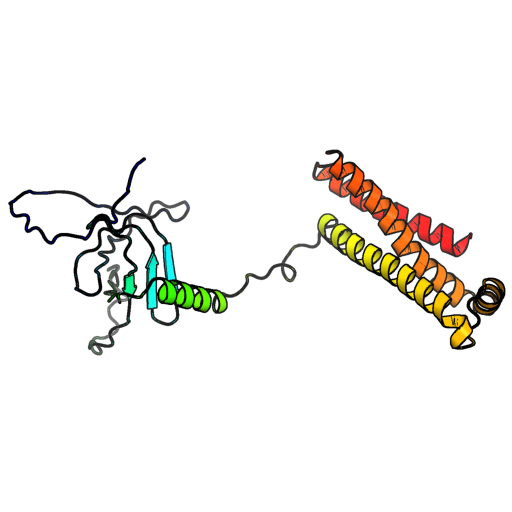7.617 -5.054 -23.280 1.00 95.38 184 ALA A N 1
ATOM 1406 C CA . ALA A 1 184 ? 17.326 -5.648 -24.582 1.00 95.38 184 ALA A CA 1
ATOM 1407 C C . ALA A 1 184 ? 16.013 -6.450 -24.558 1.00 95.38 184 ALA A C 1
ATOM 1409 O O . ALA A 1 184 ? 15.155 -6.260 -25.425 1.00 95.38 184 ALA A O 1
ATOM 1410 N N . ALA A 1 185 ? 15.813 -7.282 -23.528 1.00 94.38 185 ALA A N 1
ATOM 1411 C CA . ALA A 1 185 ? 14.588 -8.054 -23.347 1.00 94.38 185 ALA A CA 1
ATOM 1412 C C . ALA A 1 185 ? 13.364 -7.130 -23.246 1.00 94.38 185 ALA A C 1
ATOM 1414 O O . ALA A 1 185 ? 12.433 -7.253 -24.044 1.00 94.38 185 ALA A O 1
ATOM 1415 N N . PHE A 1 186 ? 13.396 -6.142 -22.347 1.00 94.75 186 PHE A N 1
ATOM 1416 C CA . PHE A 1 186 ? 12.322 -5.157 -22.198 1.00 94.75 186 PHE A CA 1
ATOM 1417 C C . PHE A 1 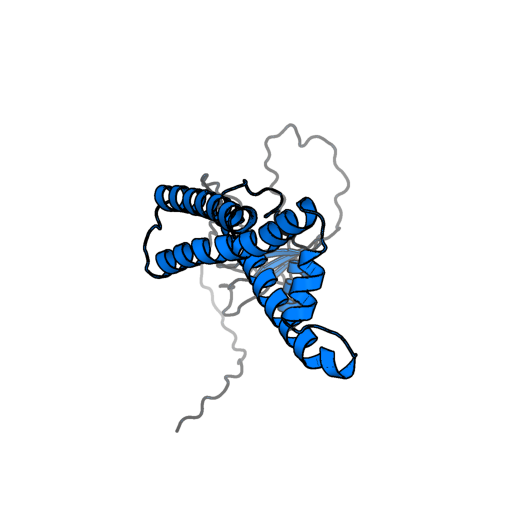186 ? 12.122 -4.318 -23.471 1.00 94.75 186 PHE A C 1
ATOM 1419 O O . PHE A 1 186 ? 10.994 -4.016 -23.862 1.00 94.75 186 PHE A O 1
ATOM 1426 N N . GLY A 1 187 ? 13.209 -3.978 -24.166 1.00 94.81 187 GLY A N 1
ATOM 1427 C CA . GLY A 1 187 ? 13.208 -3.245 -25.430 1.00 94.81 187 GLY A CA 1
ATOM 1428 C C . GLY A 1 187 ? 12.490 -3.974 -26.567 1.00 94.81 187 GLY A C 1
ATOM 1429 O O . GLY A 1 187 ? 11.894 -3.313 -27.418 1.00 94.81 187 GLY A O 1
ATOM 1430 N N . SER A 1 188 ? 12.460 -5.307 -26.554 1.00 96.19 188 SER A N 1
ATOM 1431 C CA . SER A 1 188 ? 11.772 -6.112 -27.575 1.00 96.19 188 SER A CA 1
ATOM 1432 C C . SER A 1 188 ? 10.253 -6.220 -27.380 1.00 96.19 188 SER A C 1
ATOM 1434 O O . SER A 1 188 ? 9.541 -6.649 -28.286 1.00 96.19 188 SER A O 1
ATOM 1436 N N . TRP A 1 189 ? 9.727 -5.813 -26.220 1.00 96.69 189 TRP A N 1
ATOM 1437 C CA . TRP A 1 189 ? 8.301 -5.944 -25.914 1.00 96.69 189 TRP A CA 1
ATOM 1438 C C . TRP A 1 189 ? 7.422 -4.981 -26.731 1.00 96.69 189 TRP A C 1
ATOM 1440 O O . TRP A 1 189 ? 7.853 -3.867 -27.069 1.00 96.69 189 TRP A O 1
ATOM 1450 N N . PRO A 1 190 ? 6.153 -5.350 -27.001 1.00 96.69 190 PRO A N 1
ATOM 1451 C CA . PRO A 1 190 ? 5.190 -4.433 -27.598 1.00 96.69 190 PRO A CA 1
ATOM 1452 C C . PRO A 1 190 ? 4.947 -3.230 -26.677 1.00 96.69 190 PRO A C 1
ATOM 1454 O O . PRO A 1 190 ? 5.022 -3.340 -25.451 1.00 96.69 190 PRO A O 1
ATOM 1457 N N . VAL A 1 191 ? 4.617 -2.077 -27.269 1.00 94.94 191 VAL A N 1
ATOM 1458 C CA . VAL A 1 191 ? 4.438 -0.802 -26.543 1.00 94.94 191 VAL A CA 1
ATOM 1459 C C . VAL A 1 191 ? 3.466 -0.948 -25.371 1.00 94.94 191 VAL A C 1
ATOM 1461 O O . VAL A 1 191 ? 3.760 -0.487 -24.272 1.00 94.94 191 VAL A O 1
ATOM 1464 N N . PHE A 1 192 ? 2.356 -1.661 -25.571 1.00 94.88 192 PHE A N 1
ATOM 1465 C CA . PHE A 1 192 ? 1.382 -1.922 -24.512 1.00 94.88 192 PHE A CA 1
ATOM 1466 C C . PHE A 1 192 ? 1.996 -2.651 -23.304 1.00 94.88 192 PHE A C 1
ATOM 1468 O O . PHE A 1 192 ? 1.806 -2.215 -22.172 1.00 94.88 192 PHE A O 1
ATOM 1475 N N . ALA A 1 193 ? 2.780 -3.713 -23.527 1.00 96.19 193 ALA A N 1
ATOM 1476 C CA . ALA A 1 193 ? 3.417 -4.462 -22.443 1.00 96.19 193 ALA A CA 1
ATOM 1477 C C . ALA A 1 193 ? 4.457 -3.614 -21.696 1.00 96.19 193 ALA A C 1
ATOM 1479 O O . ALA A 1 193 ? 4.543 -3.686 -20.469 1.00 96.19 193 ALA A O 1
ATOM 1480 N N . LYS A 1 194 ? 5.203 -2.762 -22.412 1.00 95.31 194 LYS A N 1
ATOM 1481 C CA . LYS A 1 194 ? 6.150 -1.815 -21.802 1.00 95.31 194 LYS A CA 1
ATOM 1482 C C . LYS A 1 194 ? 5.438 -0.835 -20.876 1.00 95.31 194 LYS A C 1
ATOM 1484 O O . LYS A 1 194 ? 5.822 -0.714 -19.716 1.00 95.31 194 LYS A O 1
ATOM 1489 N N . VAL A 1 195 ? 4.391 -0.172 -21.371 1.00 95.75 195 VAL A N 1
ATOM 1490 C CA . VAL A 1 195 ? 3.618 0.812 -20.598 1.00 95.75 195 VAL A CA 1
ATOM 1491 C C . VAL A 1 195 ? 2.954 0.155 -19.393 1.00 95.75 195 VAL A C 1
ATOM 1493 O O . VAL A 1 195 ? 3.061 0.675 -18.284 1.00 95.75 195 VAL A O 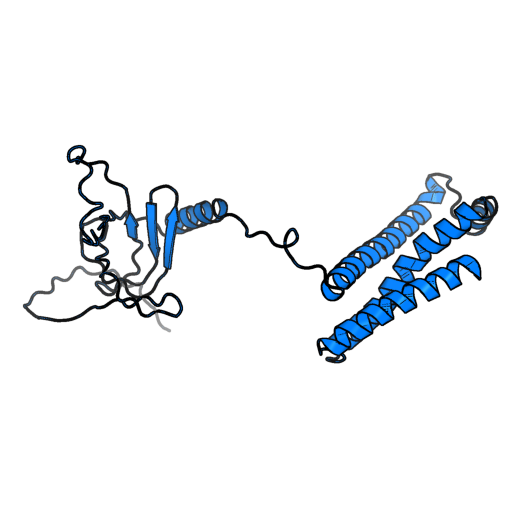1
ATOM 1496 N N . LEU A 1 196 ? 2.320 -1.006 -19.583 1.00 95.88 196 LEU A N 1
ATOM 1497 C CA . LEU A 1 196 ? 1.673 -1.738 -18.498 1.00 95.88 196 LEU A CA 1
ATOM 1498 C C . LEU A 1 196 ? 2.675 -2.084 -17.394 1.00 95.88 196 LEU A C 1
ATOM 1500 O O . LEU A 1 196 ? 2.426 -1.800 -16.229 1.00 95.88 196 LEU A O 1
ATOM 1504 N N . THR A 1 197 ? 3.837 -2.616 -17.764 1.00 95.19 197 THR A N 1
ATOM 1505 C CA . THR A 1 197 ? 4.879 -2.998 -16.802 1.00 95.19 197 THR A CA 1
ATOM 1506 C C . THR A 1 197 ? 5.437 -1.788 -16.063 1.00 95.19 197 THR A C 1
ATOM 1508 O O . THR A 1 197 ? 5.581 -1.831 -14.841 1.00 95.19 197 THR A O 1
ATOM 1511 N N . LYS A 1 198 ? 5.687 -0.677 -16.771 1.00 96.12 198 LYS A N 1
ATOM 1512 C CA . LYS A 1 198 ? 6.099 0.582 -16.139 1.00 96.12 198 LYS A CA 1
ATOM 1513 C C . LYS A 1 198 ? 5.047 1.078 -15.148 1.00 96.12 198 LYS A C 1
ATOM 1515 O O . LYS A 1 198 ? 5.411 1.419 -14.030 1.00 96.12 198 LYS A O 1
ATOM 1520 N N . LEU A 1 199 ? 3.759 1.057 -15.502 1.00 96.56 199 LEU A N 1
ATOM 1521 C CA . LEU A 1 199 ? 2.675 1.442 -14.591 1.00 96.56 199 LEU A CA 1
ATOM 1522 C C . LEU A 1 199 ? 2.586 0.522 -13.369 1.00 96.56 199 LEU A C 1
ATOM 1524 O O . LEU A 1 199 ? 2.472 1.015 -12.248 1.00 96.56 199 LEU A O 1
ATOM 1528 N N . THR A 1 200 ? 2.667 -0.797 -13.564 1.00 95.62 200 THR A N 1
ATOM 1529 C CA . THR A 1 200 ? 2.604 -1.784 -12.476 1.00 95.62 200 THR A CA 1
ATOM 1530 C C . THR A 1 200 ? 3.738 -1.606 -11.468 1.00 95.62 200 THR A C 1
ATOM 1532 O O . THR A 1 200 ? 3.521 -1.837 -10.283 1.00 95.62 200 THR A O 1
ATOM 1535 N N . LEU A 1 201 ? 4.921 -1.164 -11.904 1.00 95.56 201 LEU A N 1
ATOM 1536 C CA . LEU A 1 201 ? 6.046 -0.863 -11.014 1.00 95.56 201 LEU A CA 1
ATOM 1537 C C . LEU A 1 201 ? 5.967 0.556 -10.424 1.00 95.56 201 LEU A C 1
ATOM 1539 O O . LEU A 1 201 ? 6.201 0.751 -9.231 1.00 95.56 201 LEU A O 1
ATOM 1543 N N . ALA A 1 202 ? 5.600 1.553 -11.232 1.00 97.44 202 ALA A N 1
ATOM 1544 C CA . ALA A 1 202 ? 5.586 2.958 -10.831 1.00 97.44 202 ALA A CA 1
ATOM 1545 C C . ALA A 1 202 ? 4.445 3.298 -9.861 1.00 97.44 202 ALA A C 1
ATOM 1547 O O . ALA A 1 202 ? 4.640 4.080 -8.929 1.00 97.44 202 ALA A O 1
ATOM 1548 N N . PHE A 1 203 ? 3.251 2.729 -10.047 1.00 97.94 203 PHE A N 1
ATOM 1549 C CA . PHE A 1 203 ? 2.098 3.013 -9.191 1.00 97.94 203 PHE A CA 1
ATOM 1550 C C . PHE A 1 203 ? 2.313 2.630 -7.717 1.00 97.94 203 PHE A C 1
ATOM 1552 O O . PHE A 1 203 ? 2.164 3.511 -6.868 1.00 97.94 203 PHE A O 1
ATOM 1559 N N . PRO A 1 204 ? 2.695 1.384 -7.359 1.00 98.00 204 PRO A N 1
ATOM 1560 C CA . PRO A 1 204 ? 2.918 1.035 -5.961 1.00 98.00 204 PRO A CA 1
ATOM 1561 C C . PRO A 1 204 ? 4.048 1.857 -5.339 1.00 98.00 204 PRO A C 1
ATOM 1563 O O . PRO A 1 204 ? 3.910 2.263 -4.188 1.00 98.00 204 PRO A O 1
ATOM 1566 N N . PHE A 1 205 ? 5.113 2.157 -6.095 1.00 98.12 205 PHE A N 1
ATOM 1567 C CA . PHE A 1 205 ? 6.214 3.008 -5.638 1.00 98.12 205 PHE A CA 1
ATOM 1568 C C . PHE A 1 205 ? 5.732 4.421 -5.293 1.00 98.12 205 PHE A C 1
ATOM 1570 O O . PHE A 1 205 ? 5.810 4.837 -4.140 1.00 98.12 205 PHE A O 1
ATOM 1577 N N . THR A 1 206 ? 5.161 5.133 -6.269 1.00 98.25 206 THR A N 1
ATOM 1578 C CA . THR A 1 206 ? 4.683 6.516 -6.090 1.00 98.25 206 THR A CA 1
ATOM 1579 C C . THR A 1 206 ? 3.629 6.620 -4.989 1.00 98.25 206 THR A C 1
ATOM 1581 O O . THR A 1 206 ? 3.732 7.488 -4.121 1.00 98.25 206 THR A O 1
ATOM 1584 N N . PHE A 1 207 ? 2.663 5.698 -4.961 1.00 98.69 207 PHE A N 1
ATOM 1585 C CA . PHE A 1 207 ? 1.648 5.649 -3.914 1.00 98.69 207 PHE A CA 1
ATOM 1586 C C . PHE A 1 207 ? 2.245 5.438 -2.524 1.00 98.69 207 PHE A C 1
ATOM 1588 O O . PHE A 1 207 ? 1.918 6.188 -1.603 1.00 98.69 207 PHE A O 1
ATOM 1595 N N . HIS A 1 208 ? 3.129 4.449 -2.361 1.00 98.62 208 HIS A N 1
ATOM 1596 C CA . HIS A 1 208 ? 3.754 4.170 -1.070 1.00 98.62 208 HIS A CA 1
ATOM 1597 C C . HIS A 1 208 ? 4.603 5.352 -0.590 1.00 98.62 208 HIS A C 1
ATOM 1599 O O . HIS A 1 208 ? 4.553 5.705 0.585 1.00 98.62 208 HIS A O 1
ATOM 1605 N N . SER A 1 209 ? 5.328 6.018 -1.492 1.00 98.38 209 SER A N 1
ATOM 1606 C CA . SER A 1 209 ? 6.127 7.199 -1.159 1.00 98.38 209 SER A CA 1
ATOM 1607 C C . SER A 1 209 ? 5.261 8.373 -0.693 1.00 98.38 209 SER A C 1
ATOM 1609 O O . SER A 1 209 ? 5.496 8.917 0.386 1.00 98.38 209 SER A O 1
ATOM 1611 N N . PHE A 1 210 ? 4.232 8.758 -1.455 1.00 98.62 210 PHE A N 1
ATOM 1612 C CA . PHE A 1 210 ? 3.379 9.893 -1.083 1.00 98.62 210 PHE A CA 1
ATOM 1613 C C . PHE A 1 210 ? 2.534 9.606 0.155 1.00 98.62 210 PHE A C 1
ATOM 1615 O O . PHE A 1 210 ? 2.418 10.458 1.041 1.00 98.62 210 PHE A O 1
ATOM 1622 N N . ASN A 1 211 ? 1.958 8.406 0.251 1.00 98.44 211 ASN A N 1
ATOM 1623 C CA . ASN A 1 211 ? 1.195 8.036 1.432 1.00 98.44 211 ASN A CA 1
ATOM 1624 C C . ASN A 1 211 ? 2.111 7.859 2.657 1.00 98.44 211 ASN A C 1
ATOM 1626 O O . ASN A 1 211 ? 1.716 8.226 3.759 1.00 98.44 211 ASN A O 1
ATOM 1630 N N . GLY A 1 212 ? 3.351 7.400 2.474 1.00 98.12 212 GLY A N 1
ATOM 1631 C CA . GLY A 1 212 ? 4.382 7.371 3.512 1.00 98.12 212 GLY A CA 1
ATOM 1632 C C . GLY A 1 212 ? 4.701 8.760 4.069 1.00 98.12 212 GLY A C 1
ATOM 1633 O O . GLY A 1 212 ? 4.694 8.944 5.281 1.00 98.12 212 GLY A O 1
ATOM 1634 N N . ILE A 1 213 ? 4.867 9.775 3.210 1.00 98.25 213 ILE A N 1
ATOM 1635 C CA . ILE A 1 213 ? 5.039 11.175 3.648 1.00 98.25 213 ILE A CA 1
ATOM 1636 C C . ILE A 1 213 ? 3.831 11.651 4.466 1.00 98.25 213 ILE A C 1
ATOM 1638 O O . ILE A 1 213 ? 3.993 12.300 5.500 1.00 98.25 213 ILE A O 1
ATOM 1642 N N . ARG A 1 214 ? 2.612 11.309 4.034 1.00 97.56 214 ARG A N 1
ATOM 1643 C CA . ARG A 1 214 ? 1.387 11.606 4.790 1.00 97.56 214 ARG A CA 1
ATOM 1644 C C . ARG A 1 214 ? 1.392 10.934 6.167 1.00 97.56 214 ARG A C 1
ATOM 1646 O O . ARG A 1 214 ? 1.035 11.591 7.138 1.00 97.56 214 ARG A O 1
ATOM 1653 N N . HIS A 1 215 ? 1.834 9.681 6.271 1.00 97.69 215 HIS A N 1
ATOM 1654 C CA . HIS A 1 215 ? 1.998 8.991 7.554 1.00 97.69 215 HIS A CA 1
ATOM 1655 C C . HIS A 1 215 ? 3.060 9.653 8.445 1.00 97.69 215 HIS A C 1
ATOM 1657 O O . HIS A 1 215 ? 2.791 9.891 9.614 1.00 97.69 215 HIS A O 1
ATOM 1663 N N . LEU A 1 216 ? 4.202 10.074 7.899 1.00 98.31 216 LEU A N 1
ATOM 1664 C CA . LEU A 1 216 ? 5.209 10.814 8.672 1.00 98.31 216 LEU A CA 1
ATOM 1665 C C . LEU A 1 216 ? 4.677 12.162 9.183 1.00 98.31 216 LEU A C 1
ATOM 1667 O O . LEU A 1 216 ? 4.994 12.588 10.293 1.00 98.31 216 LEU A O 1
ATOM 1671 N N . ALA A 1 217 ? 3.832 12.843 8.402 1.00 97.81 217 ALA A N 1
ATOM 1672 C CA . ALA A 1 217 ? 3.148 14.045 8.872 1.00 97.81 217 ALA A CA 1
ATOM 1673 C C . ALA A 1 217 ? 2.211 13.739 10.054 1.00 97.81 217 ALA A C 1
ATOM 1675 O O . ALA A 1 217 ? 2.108 14.550 10.975 1.00 97.81 217 ALA A O 1
ATOM 1676 N N . TRP A 1 218 ? 1.560 12.574 10.045 1.00 97.19 218 TRP A N 1
ATOM 1677 C CA . TRP A 1 218 ? 0.716 12.097 11.140 1.00 97.19 218 TRP A CA 1
ATOM 1678 C C . TRP A 1 218 ? 1.514 11.765 12.396 1.00 97.19 218 TRP A C 1
ATOM 1680 O O . TRP A 1 218 ? 1.107 12.174 13.481 1.00 97.19 218 TRP A O 1
ATOM 1690 N N . ASP A 1 219 ? 2.675 11.131 12.247 1.00 97.81 219 ASP A N 1
ATOM 1691 C CA . ASP A 1 219 ? 3.591 10.839 13.356 1.00 97.81 219 ASP A CA 1
ATOM 1692 C C . ASP A 1 219 ? 4.115 12.128 14.015 1.00 97.81 219 ASP A C 1
ATOM 1694 O O . ASP A 1 219 ? 4.367 12.171 15.217 1.00 97.81 219 ASP A O 1
ATOM 1698 N N . MET A 1 220 ? 4.194 13.223 13.250 1.00 97.62 220 MET A N 1
ATOM 1699 C CA . MET A 1 220 ? 4.509 14.569 13.746 1.00 97.62 220 MET A CA 1
ATOM 1700 C C . MET A 1 220 ? 3.289 15.313 14.333 1.00 97.62 220 MET A C 1
ATOM 1702 O O . MET A 1 220 ? 3.347 16.518 14.582 1.00 97.62 220 MET A O 1
ATOM 1706 N N . GLY A 1 221 ? 2.144 14.643 14.493 1.00 96.25 221 GLY A N 1
ATOM 1707 C CA . GLY A 1 221 ? 0.905 15.232 15.009 1.00 96.25 221 GLY A CA 1
ATOM 1708 C C . GLY A 1 221 ? 0.218 16.219 14.056 1.00 96.25 221 GLY A C 1
ATOM 1709 O O . GLY A 1 221 ? -0.632 17.002 14.482 1.00 96.25 221 GLY A O 1
ATOM 1710 N N . ARG A 1 222 ? 0.563 16.225 12.761 1.00 95.62 222 ARG A N 1
ATOM 1711 C CA . ARG A 1 222 ? -0.012 17.140 11.759 1.00 95.62 222 ARG A CA 1
ATOM 1712 C C . ARG A 1 222 ? -1.130 16.468 10.965 1.00 95.62 222 ARG A C 1
ATOM 1714 O O . ARG A 1 222 ? -1.151 15.260 10.764 1.00 95.62 222 ARG A O 1
ATOM 1721 N N . THR A 1 223 ? -2.045 17.272 10.418 1.00 94.00 223 THR A N 1
ATOM 1722 C CA . THR A 1 223 ? -3.122 16.822 9.505 1.00 94.00 223 THR A CA 1
ATOM 1723 C C . THR A 1 223 ? -4.057 15.741 10.077 1.00 94.00 223 THR A C 1
ATOM 1725 O O . THR A 1 223 ? -4.508 14.859 9.351 1.00 94.00 223 THR A O 1
ATOM 1728 N N . MET A 1 224 ? -4.374 15.833 11.374 1.00 93.69 224 MET A N 1
ATOM 1729 C CA . MET A 1 224 ? -5.177 14.854 12.130 1.00 93.69 224 MET A CA 1
ATOM 1730 C C . MET A 1 224 ? -6.683 15.143 12.185 1.00 93.69 224 MET A C 1
ATOM 1732 O O . MET A 1 224 ? -7.445 14.339 12.714 1.00 93.69 224 MET A O 1
ATOM 1736 N N . THR A 1 225 ? -7.157 16.272 11.651 1.00 97.00 225 THR A N 1
ATOM 1737 C CA . THR A 1 225 ? -8.607 16.536 11.621 1.00 97.00 225 THR A CA 1
ATOM 1738 C C . THR A 1 225 ? -9.280 15.721 10.515 1.00 97.00 225 THR A C 1
ATOM 1740 O O . THR A 1 225 ? -8.698 15.520 9.448 1.00 97.00 225 THR A O 1
ATOM 1743 N N . ASN A 1 226 ? -10.543 15.323 10.706 1.00 95.19 226 ASN A N 1
ATOM 1744 C CA . ASN A 1 226 ? -11.299 14.548 9.708 1.00 95.19 226 ASN A CA 1
ATOM 1745 C C . ASN A 1 226 ? -11.260 15.178 8.306 1.00 95.19 226 ASN A C 1
ATOM 1747 O O . ASN A 1 226 ? -11.049 14.482 7.313 1.00 95.19 226 ASN A O 1
ATOM 1751 N N . ARG A 1 227 ? -11.397 16.508 8.215 1.00 96.62 227 ARG A N 1
ATOM 1752 C CA . ARG A 1 227 ? -11.317 17.230 6.938 1.00 96.62 227 ARG A CA 1
ATOM 1753 C C . ARG A 1 227 ? -9.926 17.124 6.311 1.00 96.62 227 ARG A C 1
ATOM 1755 O O . ARG A 1 227 ? -9.822 16.828 5.124 1.00 96.62 227 ARG A O 1
ATOM 1762 N N . GLN A 1 228 ? -8.863 17.342 7.086 1.00 97.06 228 GLN A N 1
ATOM 1763 C CA . GLN A 1 228 ? -7.487 17.251 6.586 1.00 97.06 228 GLN A CA 1
ATOM 1764 C C . GLN A 1 228 ? -7.138 15.829 6.150 1.00 97.06 228 GLN A C 1
ATOM 1766 O O . GLN A 1 228 ? -6.547 15.646 5.091 1.00 97.06 228 GLN A O 1
ATOM 1771 N N . VAL A 1 229 ? -7.541 14.817 6.917 1.00 96.88 229 VAL A N 1
ATOM 1772 C CA . VAL A 1 229 ? -7.318 13.407 6.583 1.00 96.88 229 VAL A CA 1
ATOM 1773 C C . VAL A 1 229 ? -7.990 13.042 5.255 1.00 96.88 229 VAL A C 1
ATOM 1775 O O . VAL A 1 229 ? -7.375 12.352 4.442 1.00 96.88 229 VAL A O 1
ATOM 1778 N N . GLN A 1 230 ? -9.207 13.534 5.000 1.00 96.94 230 GLN A N 1
ATOM 1779 C CA . GLN A 1 230 ? -9.912 13.326 3.728 1.00 96.94 230 GLN A CA 1
ATOM 1780 C C . GLN A 1 230 ? -9.208 14.030 2.560 1.00 96.94 230 GLN A C 1
ATOM 1782 O O . GLN A 1 230 ? -8.930 13.399 1.543 1.00 96.94 230 GLN A O 1
ATOM 1787 N N . VAL A 1 231 ? -8.866 15.314 2.719 1.00 97.56 231 VAL A N 1
ATOM 1788 C CA . VAL A 1 231 ? -8.188 16.105 1.675 1.00 97.56 231 VAL A CA 1
ATOM 1789 C C . VAL A 1 231 ? -6.822 15.513 1.333 1.00 97.56 231 VAL A C 1
ATOM 1791 O O . VAL A 1 231 ? -6.527 15.276 0.167 1.00 97.56 231 VAL A O 1
ATOM 1794 N N . THR A 1 232 ? -6.001 15.222 2.344 1.00 97.88 232 THR A N 1
ATOM 1795 C CA . THR A 1 232 ? -4.676 14.613 2.147 1.00 97.88 232 THR A CA 1
ATOM 1796 C C . THR A 1 232 ? -4.773 13.214 1.542 1.00 97.88 232 THR A C 1
ATOM 1798 O O . THR A 1 232 ? -3.924 12.850 0.738 1.00 97.88 232 THR A O 1
ATOM 1801 N N . GLY A 1 233 ? -5.816 12.442 1.868 1.00 97.44 233 GLY A N 1
ATOM 1802 C CA . GLY A 1 233 ? -6.060 11.136 1.257 1.00 97.44 233 GLY A CA 1
ATOM 1803 C C . GLY A 1 233 ? -6.299 11.235 -0.249 1.00 97.44 233 GLY A C 1
ATOM 1804 O O . GLY A 1 233 ? -5.610 10.584 -1.028 1.00 97.44 233 GLY A O 1
ATOM 1805 N N . TRP A 1 234 ? -7.217 12.102 -0.676 1.00 98.25 234 TRP A N 1
ATOM 1806 C CA . TRP A 1 234 ? -7.476 12.308 -2.105 1.00 98.25 234 TRP A CA 1
ATOM 1807 C C . TRP A 1 234 ? -6.307 12.968 -2.840 1.00 98.25 234 TRP A C 1
ATOM 1809 O O . TRP A 1 234 ? -6.046 12.620 -3.990 1.00 98.25 234 TRP A O 1
ATOM 1819 N N . ALA A 1 235 ? -5.558 13.853 -2.176 1.00 98.19 235 ALA A N 1
ATOM 1820 C CA . ALA A 1 235 ? -4.334 14.425 -2.733 1.00 98.19 235 ALA A CA 1
ATOM 1821 C C . ALA A 1 235 ? -3.290 13.339 -3.035 1.00 98.19 235 ALA A C 1
ATOM 1823 O O . ALA A 1 235 ? -2.741 13.313 -4.131 1.00 98.19 235 ALA A O 1
ATOM 1824 N N . VAL A 1 236 ? -3.065 12.399 -2.108 1.00 98.38 236 VAL A N 1
ATOM 1825 C CA . VAL A 1 236 ? -2.172 11.250 -2.326 1.00 98.38 236 VAL A CA 1
ATOM 1826 C C . VAL A 1 236 ? -2.634 10.411 -3.516 1.00 98.38 236 VAL A C 1
ATOM 1828 O O . VAL A 1 236 ? -1.810 10.072 -4.362 1.00 98.38 236 VAL A O 1
ATOM 1831 N N . VAL A 1 237 ? -3.932 10.107 -3.626 1.00 98.31 237 VAL A N 1
ATOM 1832 C CA . VAL A 1 237 ? -4.474 9.347 -4.768 1.00 98.31 237 VAL A CA 1
ATOM 1833 C C . VAL A 1 237 ? -4.178 10.065 -6.086 1.00 98.31 237 VAL A C 1
ATOM 1835 O O . VAL A 1 237 ? -3.607 9.460 -6.992 1.00 98.31 237 VAL A O 1
ATOM 1838 N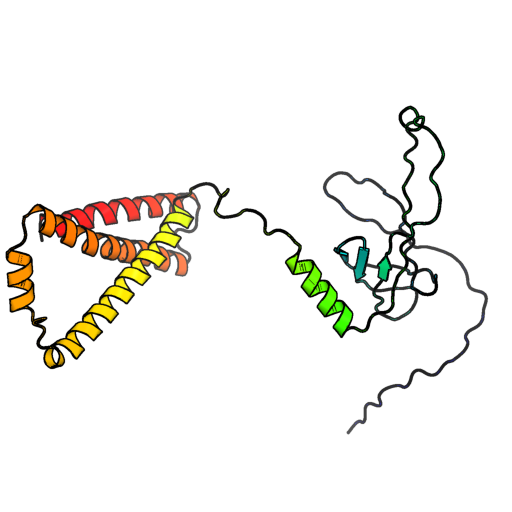 N . GLY A 1 238 ? -4.505 11.357 -6.177 1.00 98.31 238 GLY A N 1
ATOM 1839 C CA . GLY A 1 238 ? -4.267 12.156 -7.380 1.00 98.31 238 GLY A CA 1
ATOM 1840 C C . GLY A 1 238 ? -2.787 12.227 -7.760 1.00 98.31 238 GLY A C 1
ATOM 1841 O O . GLY A 1 238 ? -2.434 11.932 -8.901 1.00 98.31 238 GLY A O 1
ATOM 1842 N N . LEU A 1 239 ? -1.914 12.543 -6.798 1.00 98.31 239 LEU A N 1
ATOM 1843 C CA . LEU A 1 239 ? -0.466 12.614 -7.018 1.00 98.31 239 LEU A CA 1
ATOM 1844 C C . LEU A 1 239 ? 0.104 11.276 -7.492 1.00 98.31 239 LEU A C 1
ATOM 1846 O O . LEU A 1 239 ? 0.885 11.244 -8.435 1.00 98.31 239 LEU A O 1
ATOM 1850 N N . SER A 1 240 ? -0.329 10.164 -6.899 1.00 98.19 240 SER A N 1
ATOM 1851 C CA . SER A 1 240 ? 0.157 8.829 -7.269 1.00 98.19 240 SER A CA 1
ATOM 1852 C C . SER A 1 240 ? -0.234 8.455 -8.697 1.00 98.19 240 SER A C 1
ATOM 1854 O O . SER A 1 240 ? 0.596 7.966 -9.462 1.00 98.19 240 SER A O 1
ATOM 1856 N N . VAL A 1 241 ? -1.485 8.718 -9.092 1.00 97.94 241 VAL A N 1
ATOM 1857 C CA . VAL A 1 241 ? -1.964 8.443 -10.457 1.00 97.94 241 VAL A CA 1
ATOM 1858 C C . VAL A 1 241 ? -1.217 9.301 -11.477 1.00 97.94 241 VAL A C 1
ATOM 1860 O O . VAL A 1 241 ? -0.717 8.774 -12.467 1.00 97.94 241 VAL A O 1
ATOM 1863 N N . VAL A 1 242 ? -1.081 10.606 -11.223 1.00 98.25 242 VAL A N 1
ATOM 1864 C CA . VAL A 1 242 ? -0.385 11.516 -12.145 1.00 98.25 242 VAL A CA 1
ATOM 1865 C C . VAL A 1 242 ? 1.097 11.160 -12.253 1.00 98.25 242 VAL A C 1
ATOM 1867 O O . VAL A 1 242 ? 1.604 11.002 -13.360 1.00 98.25 242 VAL A O 1
ATOM 1870 N N . SER A 1 243 ? 1.799 10.980 -11.131 1.00 97.88 243 SER A N 1
ATOM 1871 C CA . SER A 1 243 ? 3.227 10.652 -11.147 1.00 97.88 243 SER A CA 1
ATOM 1872 C C . SER A 1 243 ? 3.508 9.294 -11.787 1.00 97.88 243 SER A C 1
ATOM 1874 O O . SER A 1 243 ? 4.449 9.185 -12.567 1.00 97.88 243 SER A O 1
ATOM 1876 N N . SER A 1 244 ? 2.701 8.266 -11.512 1.00 97.62 244 SER A N 1
ATOM 1877 C CA . SER A 1 244 ? 2.887 6.951 -12.141 1.00 97.62 244 SER A CA 1
ATOM 1878 C C . SER A 1 244 ? 2.620 6.976 -13.645 1.00 97.62 244 SER A C 1
ATOM 1880 O O . SER A 1 244 ? 3.384 6.374 -14.397 1.00 97.62 244 SER A O 1
ATOM 1882 N N . ALA A 1 245 ? 1.609 7.720 -14.104 1.00 96.88 245 ALA A N 1
ATOM 1883 C CA . ALA A 1 245 ? 1.377 7.932 -15.529 1.00 96.88 245 ALA A CA 1
ATOM 1884 C C . ALA A 1 245 ? 2.557 8.664 -16.182 1.00 96.88 245 ALA A C 1
ATOM 1886 O O . ALA A 1 245 ? 3.063 8.215 -17.209 1.00 96.88 245 ALA A O 1
ATOM 1887 N N . LEU A 1 246 ? 3.054 9.740 -15.564 1.00 96.94 246 LEU A N 1
ATOM 1888 C CA . LEU A 1 246 ? 4.216 10.467 -16.078 1.00 96.94 246 LEU A CA 1
ATOM 1889 C C . LEU A 1 246 ? 5.441 9.553 -16.218 1.00 96.94 246 LEU A C 1
ATOM 1891 O O . LEU A 1 246 ? 6.068 9.529 -17.275 1.00 96.94 246 LEU A O 1
ATOM 1895 N N . LEU A 1 247 ? 5.727 8.749 -15.191 1.00 95.44 247 LEU A N 1
ATOM 1896 C CA . LEU A 1 247 ? 6.825 7.779 -15.203 1.00 95.44 247 LEU A CA 1
ATOM 1897 C C . LEU A 1 247 ? 6.646 6.665 -16.238 1.00 95.44 247 LEU A C 1
ATOM 1899 O O . LEU A 1 247 ? 7.636 6.106 -16.687 1.00 95.44 247 LEU A O 1
ATOM 1903 N N . ALA A 1 248 ? 5.415 6.303 -16.594 1.00 94.94 248 ALA A N 1
ATOM 1904 C CA . ALA A 1 248 ? 5.176 5.221 -17.542 1.00 94.94 248 ALA A CA 1
ATOM 1905 C C . ALA A 1 248 ? 5.192 5.666 -19.008 1.00 94.94 248 ALA A C 1
ATOM 1907 O O . ALA A 1 248 ? 5.564 4.874 -19.876 1.00 94.94 248 ALA A O 1
ATOM 1908 N N . PHE A 1 249 ? 4.760 6.900 -19.284 1.00 92.94 249 PHE A N 1
ATOM 1909 C CA . PHE A 1 249 ? 4.625 7.418 -20.646 1.00 92.94 249 PHE A CA 1
ATOM 1910 C C . PHE A 1 249 ? 5.805 8.283 -21.100 1.00 92.94 249 PHE A C 1
ATOM 1912 O O . PHE A 1 249 ? 6.092 8.305 -22.294 1.00 92.94 249 PHE A O 1
ATOM 1919 N N . PHE A 1 250 ? 6.474 8.993 -20.185 1.00 89.12 250 PHE A N 1
ATOM 1920 C CA . PHE A 1 250 ? 7.507 9.982 -20.532 1.00 89.12 250 PHE A CA 1
ATOM 1921 C C . PHE A 1 250 ? 8.921 9.613 -20.070 1.00 89.12 250 PHE A C 1
ATOM 1923 O O . PHE A 1 250 ? 9.882 10.245 -20.506 1.00 89.12 250 PHE A O 1
ATOM 1930 N N . LEU A 1 251 ? 9.048 8.597 -19.219 1.00 76.88 251 LEU A N 1
ATOM 1931 C CA . LEU A 1 251 ? 10.304 7.963 -18.815 1.00 76.88 251 LEU A CA 1
ATOM 1932 C C . LEU A 1 251 ? 10.272 6.515 -19.306 1.00 76.88 251 LEU A C 1
ATOM 1934 O O . LEU A 1 251 ? 11.296 5.936 -19.726 1.00 76.88 251 LEU A O 1
#

InterPro domains:
  IPR000701 Succinate dehydrogenase/fumarate reductase type B, transmembrane subunit [PF01127] (125-246)
  IPR014314 Succinate dehydrogenase, cytochrome b556 subunit [PTHR10978] (84-248)
  IPR014314 Succinate dehydrogenase, cytochrome b556 subunit [TIGR02970] (127-249)
  IPR014314 Succinate dehydrogenase, cytochrome b556 subunit [cd03499] (128-249)
  IPR018495 Succinate dehydrogenase, cytochrome b subunit, conserved site [PS01001] (208-221)
  IPR023296 Glycosyl hydrolase, five-bladed beta-propeller domain superfamily [G3DSA:2.115.10.20] (38-87)
  IPR034804 Fumarate reductase/succinate dehydrogenase, transmembrane subunit [G3DSA:1.20.1300.10] (109-250)
  IPR034804 Fumarate reductase/succinate dehydrogenase, transmembrane subunit [SSF81343] (123-250)

Foldseek 3Di:
DDDDDDDDDDDDDDDDDDDDDDDDDQDDDPDDRDRDDDQQAAELVRHTFRFDDFDWADDDQKIWTFGQGPVDRDTFIFMFHQPPDDDDDDDDPVPPDPPPPPPRRHGNGDGDDPVVVVVVVVVSVVVDDDPDDPVPDDDDLQVVLVVLLVVLVCVVVVVVVVLVVCVVCCVVVVHDPDPVVVCVVLVPDDLVVQLVVLLVNQLSVQLNVLVVVVVVCVVVVHQPDPVSSRVSSVVSVVRSVVRSNCRRPVD

Nearest PDB structures (foldseek):
  2h88-assembly1_C  TM=8.352E-01  e=3.476E-09  Gallus gallus
  2fbw-assembly1_C  TM=8.013E-01  e=1.730E-09  Gallus gallus
  3sfd-assembly1_C  TM=8.334E-01  e=5.775E-09  Sus scrofa
  4ysx-assembly2_G  TM=7.997E-01  e=4.205E-09  Ascaris suum
  2wqy-assembly2_P  TM=8.200E-01  e=1.022E-08  Gallus gallus

Mean predicted aligned error: 18.43 Å

Sequence (251 aa):
MAAGAFATPRTRKYDGSKENSGAEIVVFLGSDVQMFLIINMTDTSENSIRAHGGDIIKYGDYWYWFGEDKAGETTSVAVSHPSAALTRFATPAAVATNSHYMQTRQAATQMTSQSDGINILAQQRTHRPVSPHLGIYRPQVTWYLSALNRITGSILSGGFYVFGAAYLVAPVLGWHLDSMSMAAAFGSWPVFAKVLTKLTLAFPFTFHSFNGIRHLAWDMGRTMTNRQVQVTGWAVVGLSVVSSALLAFFL